Protein AF-A0A7X8KH95-F1 (afdb_monomer_lite)

pLDDT: mean 90.74, std 10.31, range [34.16, 98.38]

Secondary structure (DSSP, 8-state):
--TTPPPHHHHHHHHSEEE-TTS-EEE-----BPPHHHHHHHHHHTTTSPB-GGGGBS--HHHHH-GGGGG-EEEEEEESSTT--EEEETTTTEEEEEEEETTBTTTT-HHHHHHHHHHHHHHHHTTPSP---STT-HHHHHHBHHHHHHHHHHHHTTS-HHHHHHS-HHHH-SS-GGG-B-----

Foldseek 3Di:
DDPPDDDQLVCLLVPQWHAALQRDIDHDDAQFFDFLVQVLVVCVVQPPHFDQCVSGGPDCVVCVVCVLSVQEGEHEDADQDPPDAWAQDPVSNYIYGYCYHPVDGNPRRRSLVVQLRVLQVVCQVVQFQHADDCPVHDLLRLQRSSNQVSVLSSQCNPPDPVRSSNDDSQRRTPDHSVRHDGDTDD

Structure (mmCIF, N/CA/C/O backbone):
data_AF-A0A7X8KH95-F1
#
_entry.id   AF-A0A7X8KH95-F1
#
loop_
_atom_site.group_PDB
_atom_site.id
_atom_site.type_symbol
_atom_site.label_atom_id
_atom_site.label_alt_id
_atom_site.label_comp_id
_atom_site.label_asym_id
_atom_site.label_entity_id
_atom_site.label_seq_id
_atom_site.pdbx_PDB_ins_code
_atom_site.Cartn_x
_atom_site.Cartn_y
_atom_site.Cartn_z
_atom_site.occupancy
_atom_site.B_iso_or_equiv
_atom_site.auth_seq_id
_atom_site.auth_comp_id
_atom_site.auth_asym_id
_atom_site.auth_atom_id
_atom_site.pdbx_PDB_model_num
ATOM 1 N N . MET A 1 1 ? -20.980 -7.970 20.625 1.00 34.16 1 MET A N 1
ATOM 2 C CA . MET A 1 1 ? -21.760 -6.814 21.123 1.00 34.16 1 MET A CA 1
ATOM 3 C C . MET A 1 1 ? -20.931 -6.083 22.174 1.00 34.16 1 MET A C 1
ATOM 5 O O . MET A 1 1 ? -20.755 -6.623 23.258 1.00 34.16 1 MET A O 1
ATOM 9 N N . LEU A 1 2 ? -20.379 -4.907 21.857 1.00 43.19 2 LEU A N 1
ATOM 10 C CA . LEU A 1 2 ? -19.713 -4.042 22.840 1.00 43.19 2 LEU A CA 1
ATOM 11 C C . LEU A 1 2 ? -20.784 -3.206 23.558 1.00 43.19 2 LEU A C 1
ATOM 13 O O . LEU A 1 2 ? -21.468 -2.394 22.937 1.00 43.19 2 LEU A O 1
ATOM 17 N N . ARG A 1 3 ? -20.976 -3.461 24.856 1.00 42.28 3 ARG A N 1
ATOM 18 C CA . ARG A 1 3 ? -21.904 -2.724 25.727 1.00 42.28 3 ARG A CA 1
ATOM 19 C C . ARG A 1 3 ? -21.371 -1.301 25.938 1.00 42.28 3 ARG A C 1
ATOM 21 O O . ARG A 1 3 ? -20.267 -1.143 26.440 1.00 42.28 3 ARG A O 1
ATOM 28 N N . GLY A 1 4 ? -22.157 -0.295 25.547 1.00 51.16 4 GLY A N 1
ATOM 29 C CA . GLY A 1 4 ? -21.859 1.131 25.761 1.00 51.16 4 GLY A CA 1
ATOM 30 C C . GLY A 1 4 ? -20.808 1.742 24.824 1.00 51.16 4 GLY A C 1
ATOM 31 O O . GLY A 1 4 ? -20.183 2.728 25.196 1.00 51.16 4 GLY A O 1
ATOM 32 N N . GLY A 1 5 ? -20.574 1.137 23.653 1.00 57.09 5 GLY A N 1
ATOM 33 C CA . GLY A 1 5 ? -19.423 1.427 22.793 1.00 57.09 5 GLY A CA 1
ATOM 34 C C . GLY A 1 5 ? -19.312 2.887 22.352 1.00 57.09 5 GLY A C 1
ATOM 35 O O . GLY A 1 5 ? -20.232 3.430 21.743 1.00 57.09 5 GLY A O 1
ATOM 36 N N . ALA A 1 6 ? -18.159 3.499 22.635 1.00 64.75 6 ALA A N 1
ATOM 37 C CA . ALA A 1 6 ? -17.782 4.790 22.078 1.00 64.75 6 ALA A CA 1
ATOM 38 C C . ALA A 1 6 ? -17.936 4.773 20.548 1.00 64.75 6 ALA A C 1
ATOM 40 O O . ALA A 1 6 ? -17.590 3.793 19.884 1.00 64.75 6 ALA A O 1
ATOM 41 N N . ASN A 1 7 ? -18.471 5.861 19.995 1.00 90.88 7 ASN A N 1
ATOM 42 C CA . ASN A 1 7 ? -18.589 6.047 18.553 1.00 90.88 7 ASN A CA 1
ATOM 43 C C . ASN A 1 7 ? -17.193 5.935 17.906 1.00 90.88 7 ASN A C 1
ATOM 45 O O . ASN A 1 7 ? -16.238 6.527 18.409 1.00 90.88 7 ASN A O 1
ATOM 49 N N . MET A 1 8 ? -17.070 5.199 16.796 1.00 94.31 8 MET A N 1
ATOM 50 C CA . MET A 1 8 ? -15.788 4.988 16.112 1.00 94.31 8 MET A CA 1
ATOM 51 C C . MET A 1 8 ? -15.109 6.305 15.702 1.00 94.31 8 MET A C 1
ATOM 53 O O . MET A 1 8 ? -13.892 6.413 15.814 1.00 94.31 8 MET A O 1
ATOM 57 N N . HIS A 1 9 ? -15.870 7.343 15.334 1.00 95.06 9 HIS A N 1
ATOM 58 C CA . HIS A 1 9 ? -15.307 8.680 15.107 1.00 95.06 9 HIS A CA 1
ATOM 59 C C . HIS A 1 9 ? -14.616 9.228 16.355 1.00 95.06 9 HIS A C 1
ATOM 61 O O . HIS A 1 9 ? -13.520 9.770 16.261 1.00 95.06 9 HIS A O 1
ATOM 67 N N . SER A 1 10 ? -15.232 9.079 17.531 1.00 94.62 10 SER A N 1
ATOM 68 C CA . SER A 1 10 ? -14.639 9.534 18.790 1.00 94.62 10 SER A CA 1
ATOM 69 C C . SER A 1 10 ? -13.361 8.760 19.112 1.00 94.62 10 SER A C 1
ATOM 71 O O . SER A 1 10 ? -12.374 9.370 19.519 1.00 94.62 10 SER A O 1
ATOM 73 N N . ILE A 1 11 ? -13.347 7.443 18.870 1.00 95.19 11 ILE A N 1
ATOM 74 C CA . ILE A 1 11 ? -12.151 6.607 19.050 1.00 95.19 11 ILE A CA 1
ATOM 75 C C . ILE A 1 11 ? -11.035 7.066 18.105 1.00 95.19 11 ILE A C 1
ATOM 77 O O . ILE A 1 11 ? -9.930 7.348 18.575 1.00 95.19 11 ILE A O 1
ATOM 81 N N . LYS A 1 12 ? -11.320 7.229 16.807 1.00 95.81 12 LYS A N 1
ATOM 82 C CA . LYS A 1 12 ? -10.328 7.673 15.819 1.00 95.81 12 LYS A CA 1
ATOM 83 C C . LYS A 1 12 ? -9.795 9.072 16.127 1.00 95.81 12 LYS A C 1
ATOM 85 O O . LYS A 1 12 ? -8.587 9.288 16.099 1.00 95.81 12 LYS A O 1
ATOM 90 N N . GLN A 1 13 ? -10.658 10.017 16.494 1.00 94.31 13 GLN A N 1
ATOM 91 C CA . GLN A 1 13 ? -10.226 11.376 16.835 1.00 94.31 13 GLN A CA 1
ATOM 92 C C . GLN A 1 13 ? -9.307 11.417 18.063 1.00 94.31 13 GLN A C 1
ATOM 94 O O . GLN A 1 13 ? -8.346 12.190 18.083 1.00 94.31 13 GLN A O 1
ATOM 99 N N . GLN A 1 14 ? -9.585 10.597 19.079 1.00 94.12 14 GLN A N 1
ATOM 100 C CA . GLN A 1 14 ? -8.807 10.581 20.319 1.00 94.12 14 GLN A CA 1
ATOM 101 C C . GLN A 1 14 ? -7.515 9.775 20.191 1.00 94.12 14 GLN A C 1
ATOM 103 O O . GLN A 1 14 ? -6.488 10.179 20.728 1.00 94.12 14 GLN A O 1
ATOM 108 N N . THR A 1 15 ? -7.562 8.647 19.485 1.00 94.75 15 THR A N 1
ATOM 109 C CA . THR A 1 15 ? -6.493 7.640 19.527 1.00 94.75 15 THR A CA 1
ATOM 110 C C . THR A 1 15 ? -5.787 7.434 18.192 1.00 94.75 15 THR A C 1
ATOM 112 O O . THR A 1 15 ? -4.705 6.865 18.181 1.00 94.75 15 THR A O 1
ATOM 115 N N . GLY A 1 16 ? -6.378 7.871 17.076 1.00 95.25 16 GLY A N 1
ATOM 116 C CA . GLY A 1 16 ? -5.944 7.549 15.711 1.00 95.25 16 GLY A CA 1
ATOM 117 C C . GLY A 1 16 ? -6.340 6.147 15.238 1.00 95.25 16 GLY A C 1
ATOM 118 O O . GLY A 1 16 ? -6.187 5.844 14.058 1.00 95.25 16 GLY A O 1
ATOM 119 N N . TRP A 1 17 ? -6.880 5.311 16.128 1.00 96.62 17 TRP A N 1
ATOM 120 C CA . TRP A 1 17 ? -7.264 3.941 15.817 1.00 96.62 17 TRP A CA 1
ATOM 121 C C . TRP A 1 17 ? -8.699 3.839 15.310 1.00 96.62 17 TRP A C 1
ATOM 123 O O . TRP A 1 17 ? -9.611 4.495 15.812 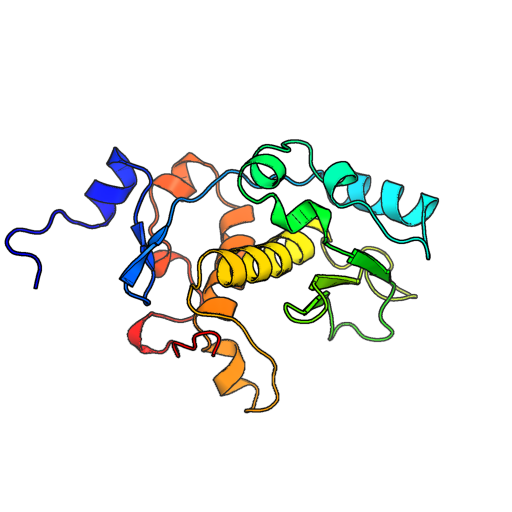1.00 96.62 17 TRP A O 1
ATOM 133 N N . GLU A 1 18 ? -8.908 2.938 14.360 1.00 96.69 18 GLU A N 1
ATOM 134 C CA . GLU A 1 18 ? -10.228 2.474 13.937 1.00 96.69 18 GLU A CA 1
ATOM 135 C C . GLU A 1 18 ? -10.184 0.979 13.606 1.00 96.69 18 GLU A C 1
ATOM 137 O O . GLU A 1 18 ? -9.108 0.394 13.499 1.00 96.69 18 GLU A O 1
ATOM 142 N N . THR A 1 19 ? -11.334 0.328 13.452 1.00 95.31 19 THR A N 1
ATOM 143 C CA . THR A 1 19 ? -11.390 -1.094 13.076 1.00 95.31 19 THR A CA 1
ATOM 144 C C . THR A 1 19 ? -11.668 -1.266 11.588 1.00 95.31 19 THR A C 1
ATOM 146 O O . THR A 1 19 ? -12.569 -0.621 11.055 1.00 95.31 19 THR A O 1
ATOM 149 N N . GLY A 1 20 ? -10.951 -2.182 10.936 1.00 95.00 20 GLY A N 1
ATOM 150 C CA . GLY A 1 20 ? -11.317 -2.681 9.611 1.00 95.00 20 GLY A CA 1
ATOM 151 C C . GLY A 1 20 ? -12.558 -3.581 9.657 1.00 95.00 20 GLY A C 1
ATOM 152 O O . GLY A 1 20 ? -12.998 -4.008 10.727 1.00 95.00 20 GLY A O 1
ATOM 153 N N . ILE A 1 21 ? -13.108 -3.916 8.485 1.00 95.19 21 ILE A N 1
ATOM 154 C CA . ILE A 1 21 ? -14.266 -4.824 8.370 1.00 95.19 21 ILE A CA 1
ATOM 155 C C . ILE A 1 21 ? -13.959 -6.249 8.869 1.00 95.19 21 ILE A C 1
ATOM 157 O O . ILE A 1 21 ? -14.851 -6.978 9.295 1.00 95.19 21 ILE A O 1
ATOM 161 N N . ASP A 1 22 ? -12.683 -6.634 8.883 1.00 96.00 22 ASP A N 1
ATOM 162 C CA . ASP A 1 22 ? -12.198 -7.882 9.478 1.00 96.00 22 ASP A CA 1
ATOM 163 C C . ASP A 1 22 ? -12.156 -7.866 11.016 1.00 96.00 22 ASP A C 1
ATOM 165 O O . ASP A 1 22 ? -11.730 -8.838 11.637 1.00 96.00 22 ASP A O 1
ATOM 169 N N . GLY A 1 23 ? -12.599 -6.772 11.643 1.00 95.19 23 GLY A N 1
ATOM 170 C CA . GLY A 1 23 ? -12.659 -6.607 13.092 1.00 95.19 23 GLY A CA 1
ATOM 171 C C . GLY A 1 23 ? -11.310 -6.314 13.748 1.00 95.19 23 GLY A C 1
ATOM 172 O O . GLY A 1 23 ? -11.252 -6.182 14.971 1.00 95.19 23 GLY A O 1
ATOM 173 N N . LYS A 1 24 ? -10.229 -6.196 12.969 1.00 96.88 24 LYS A N 1
ATOM 174 C CA . LYS A 1 24 ? -8.894 -5.878 13.483 1.00 96.88 24 LYS A CA 1
ATOM 175 C C . LYS A 1 24 ? -8.672 -4.366 13.523 1.00 96.88 24 LYS A C 1
ATOM 177 O O . LYS A 1 24 ? -9.187 -3.623 12.688 1.00 96.88 24 LYS A O 1
ATOM 182 N N . TRP A 1 25 ? -7.884 -3.913 14.492 1.00 97.38 25 TRP A N 1
ATOM 183 C CA . TRP A 1 25 ? -7.524 -2.504 14.642 1.00 97.38 25 TRP A CA 1
ATOM 184 C C . TRP A 1 25 ? -6.564 -2.043 13.542 1.00 97.38 25 TRP A C 1
ATOM 186 O O . TRP A 1 25 ? -5.802 -2.834 12.986 1.00 97.38 25 TRP A O 1
ATOM 196 N N . ARG A 1 26 ? -6.638 -0.757 13.205 1.00 96.69 26 ARG A N 1
ATOM 197 C CA . ARG A 1 26 ? -5.825 -0.072 12.201 1.00 96.69 26 ARG A CA 1
ATOM 198 C C . ARG A 1 26 ? -5.413 1.281 12.733 1.00 96.69 26 ARG A C 1
ATOM 200 O O . ARG A 1 26 ? -6.235 1.991 13.312 1.00 96.69 26 ARG A O 1
ATOM 207 N N . TYR A 1 27 ? -4.166 1.629 12.471 1.00 95.06 27 TYR A N 1
ATOM 208 C CA . TYR A 1 27 ? -3.642 2.962 12.677 1.00 95.06 27 TYR A CA 1
ATOM 209 C C . TYR A 1 27 ? -3.091 3.457 11.348 1.00 95.06 27 TYR A C 1
ATOM 211 O O . TYR A 1 27 ? -2.316 2.759 10.696 1.00 95.06 27 TYR A O 1
ATOM 219 N N . GLU A 1 28 ? -3.526 4.636 10.924 1.00 94.00 28 GLU A N 1
ATOM 220 C CA . GLU A 1 28 ? -3.047 5.240 9.687 1.00 94.00 28 GLU A CA 1
ATOM 221 C C . GLU A 1 28 ? -1.782 6.048 9.965 1.00 94.00 28 GLU A C 1
ATOM 223 O O . GLU A 1 28 ? -1.764 6.914 10.840 1.00 94.00 28 GLU A O 1
ATOM 228 N N . ILE A 1 29 ? -0.728 5.756 9.209 1.00 91.50 29 ILE A N 1
ATOM 229 C CA . ILE A 1 29 ? 0.552 6.463 9.267 1.00 91.50 29 ILE A CA 1
ATOM 230 C C . ILE A 1 29 ? 0.706 7.383 8.052 1.00 91.50 29 ILE A C 1
ATOM 232 O O . ILE A 1 29 ? -0.005 7.243 7.056 1.00 91.50 29 ILE A O 1
ATOM 236 N N . SER A 1 30 ? 1.642 8.326 8.136 1.00 92.19 30 SER A N 1
ATOM 237 C CA . SER A 1 30 ? 2.014 9.173 7.001 1.00 92.19 30 SER A CA 1
ATOM 238 C C . SER A 1 30 ? 2.644 8.354 5.873 1.00 92.19 30 SER A C 1
ATOM 240 O O . SER A 1 30 ? 3.371 7.392 6.123 1.00 92.19 30 SER A O 1
ATOM 242 N N . ASP A 1 31 ? 2.405 8.768 4.630 1.00 94.25 31 ASP A N 1
ATOM 243 C CA . ASP A 1 31 ? 2.916 8.060 3.455 1.00 94.25 31 ASP A CA 1
ATOM 244 C C . ASP A 1 31 ? 4.435 8.243 3.347 1.00 94.25 31 ASP A C 1
ATOM 246 O O . ASP A 1 31 ? 4.887 9.383 3.249 1.00 94.25 31 ASP A O 1
ATOM 250 N N . PRO A 1 32 ? 5.246 7.173 3.327 1.00 95.19 32 PRO A N 1
ATOM 251 C CA . PRO A 1 32 ? 6.689 7.289 3.546 1.00 95.19 32 PRO A CA 1
ATOM 252 C C . PRO A 1 32 ? 7.481 7.699 2.296 1.00 95.19 32 PRO A C 1
ATOM 254 O O . PRO A 1 32 ? 8.689 7.921 2.382 1.00 95.19 32 PRO A O 1
ATOM 257 N N . PHE A 1 33 ? 6.839 7.743 1.126 1.00 95.69 33 PHE A N 1
ATOM 258 C CA . PHE A 1 33 ? 7.511 7.772 -0.171 1.00 95.69 33 PHE A CA 1
ATOM 259 C C . PHE A 1 33 ? 7.897 9.172 -0.653 1.00 95.69 33 PHE A C 1
ATOM 261 O O . PHE A 1 33 ? 7.162 10.142 -0.493 1.00 95.69 33 PHE A O 1
ATOM 268 N N . HIS A 1 34 ? 9.057 9.273 -1.301 1.00 94.38 34 HIS A N 1
ATOM 269 C CA . HIS A 1 34 ? 9.439 10.444 -2.083 1.00 94.38 34 HIS A CA 1
ATOM 270 C C . HIS A 1 34 ? 8.435 10.724 -3.216 1.00 94.38 34 HIS A C 1
ATOM 272 O O . HIS A 1 34 ? 7.613 9.882 -3.566 1.00 94.38 34 HIS A O 1
ATOM 278 N N . THR A 1 35 ? 8.533 11.913 -3.819 1.00 89.31 35 THR A N 1
ATOM 279 C CA . THR A 1 35 ? 7.736 12.256 -5.004 1.00 89.31 35 THR A CA 1
ATOM 280 C C . THR A 1 35 ? 8.014 11.294 -6.156 1.00 89.31 35 THR A C 1
ATOM 282 O O . THR A 1 35 ? 9.124 10.754 -6.260 1.00 89.31 35 THR A O 1
ATOM 285 N N . THR A 1 36 ? 7.034 11.152 -7.054 1.00 86.00 36 THR A N 1
ATOM 286 C CA . THR A 1 36 ? 7.144 10.358 -8.284 1.00 86.00 36 THR A CA 1
ATOM 287 C C . THR A 1 36 ? 8.470 10.620 -8.992 1.00 86.00 36 THR A C 1
ATOM 289 O O . THR A 1 36 ? 9.245 9.705 -9.236 1.00 86.00 36 THR A O 1
ATOM 292 N N . GLU A 1 37 ? 8.794 11.895 -9.206 1.00 87.00 3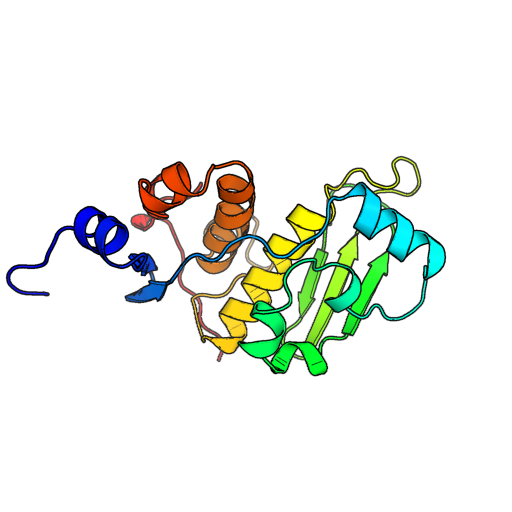7 GLU A N 1
ATOM 293 C CA . GLU A 1 37 ? 9.972 12.342 -9.954 1.00 87.00 37 GLU A CA 1
ATOM 294 C C . GLU A 1 37 ? 11.285 11.814 -9.356 1.00 87.00 37 GLU A C 1
ATOM 296 O O . GLU A 1 37 ? 12.182 11.388 -10.084 1.00 87.00 37 GLU A O 1
ATOM 301 N N . LYS A 1 38 ? 11.405 11.814 -8.020 1.00 90.88 38 LYS A N 1
ATOM 302 C CA . LYS A 1 38 ? 12.605 11.335 -7.316 1.00 90.88 38 LYS A CA 1
ATOM 303 C C . LYS A 1 38 ? 12.734 9.819 -7.383 1.00 90.88 38 LYS A C 1
ATOM 305 O O . LYS A 1 38 ? 13.839 9.309 -7.574 1.00 90.88 38 LYS A O 1
ATOM 310 N N . ILE A 1 39 ? 11.619 9.111 -7.209 1.00 90.62 39 ILE A N 1
ATOM 311 C CA . ILE A 1 39 ? 11.570 7.649 -7.314 1.00 90.62 39 ILE A CA 1
ATOM 312 C C . ILE A 1 39 ? 11.971 7.233 -8.728 1.00 90.62 39 ILE A C 1
ATOM 314 O O . ILE A 1 39 ? 12.818 6.364 -8.916 1.00 90.62 39 ILE A O 1
ATOM 318 N N . GLU A 1 40 ? 11.425 7.906 -9.729 1.00 86.31 40 GLU A N 1
ATOM 319 C CA . GLU A 1 40 ? 11.668 7.603 -11.132 1.00 86.31 40 GLU A CA 1
ATOM 320 C C . GLU A 1 40 ? 13.089 7.925 -11.581 1.00 86.31 40 GLU A C 1
ATOM 322 O O . GLU A 1 40 ? 13.683 7.139 -12.319 1.00 86.31 40 GLU A O 1
ATOM 327 N N . ASP A 1 41 ? 13.668 9.038 -11.121 1.00 88.44 41 ASP A N 1
ATOM 328 C CA . ASP A 1 41 ? 15.083 9.337 -11.352 1.00 88.44 41 ASP A CA 1
ATOM 329 C C . ASP A 1 41 ? 15.989 8.240 -10.776 1.00 88.44 41 ASP A C 1
ATOM 331 O O . ASP A 1 41 ? 16.928 7.788 -11.437 1.00 88.44 41 ASP A O 1
ATOM 335 N N . HIS A 1 42 ? 15.670 7.750 -9.574 1.00 89.62 42 HIS A N 1
ATOM 336 C CA . HIS A 1 42 ? 16.386 6.623 -8.990 1.00 89.62 42 HIS A CA 1
ATOM 337 C C . HIS A 1 42 ? 16.233 5.357 -9.841 1.00 89.62 42 HIS A C 1
ATOM 339 O O . HIS A 1 42 ? 17.238 4.726 -10.162 1.00 89.62 42 HIS A O 1
ATOM 345 N N . ILE A 1 43 ? 15.015 5.006 -10.271 1.00 88.50 43 ILE A N 1
ATOM 346 C CA . ILE A 1 43 ? 14.800 3.806 -11.093 1.00 88.50 43 ILE A CA 1
ATOM 347 C C . ILE A 1 43 ? 15.564 3.887 -12.418 1.00 88.50 43 ILE A C 1
ATOM 349 O O . ILE A 1 43 ? 16.187 2.907 -12.813 1.00 88.50 43 ILE A O 1
ATOM 353 N N . LYS A 1 44 ? 15.565 5.039 -13.104 1.00 86.12 44 LYS A N 1
ATOM 354 C CA . LYS A 1 44 ? 16.291 5.210 -14.377 1.00 86.12 44 LYS A CA 1
ATOM 355 C C . LYS A 1 44 ? 17.775 4.888 -14.247 1.00 86.12 44 LYS A C 1
ATOM 357 O O . LYS A 1 44 ? 18.341 4.262 -15.139 1.00 86.12 44 LYS A O 1
ATOM 362 N N . ARG A 1 45 ? 18.397 5.321 -13.148 1.00 86.62 45 ARG A N 1
ATOM 363 C CA . ARG A 1 45 ? 19.827 5.107 -12.884 1.00 86.62 45 ARG A CA 1
ATOM 364 C C . ARG A 1 45 ? 20.170 3.649 -12.569 1.00 86.62 45 ARG A C 1
ATOM 366 O O . ARG A 1 45 ? 21.318 3.268 -12.755 1.00 86.62 45 ARG A O 1
ATOM 373 N N . HIS A 1 46 ? 19.182 2.860 -12.149 1.00 84.06 46 HIS A N 1
ATOM 374 C CA . HIS A 1 46 ? 19.331 1.473 -11.697 1.00 84.06 46 HIS A CA 1
ATOM 375 C C . HIS A 1 46 ? 18.413 0.507 -12.467 1.00 84.06 46 HIS A C 1
ATOM 377 O O . HIS A 1 46 ? 17.980 -0.522 -11.947 1.00 84.06 46 HIS A O 1
ATOM 383 N N . PHE A 1 47 ? 18.049 0.848 -13.707 1.00 81.88 47 PHE A N 1
ATOM 384 C CA . PHE A 1 47 ? 17.057 0.081 -14.456 1.00 81.88 47 PHE A CA 1
ATOM 385 C C . PHE A 1 47 ? 17.558 -1.341 -14.747 1.00 81.88 47 PHE A C 1
ATOM 387 O O . PHE A 1 47 ? 18.626 -1.527 -15.325 1.00 81.88 47 PHE A O 1
ATOM 394 N N . GLY A 1 48 ? 16.755 -2.343 -14.378 1.00 80.44 48 GLY A N 1
ATOM 395 C CA . GLY A 1 48 ? 17.099 -3.763 -14.511 1.00 80.44 48 GLY A CA 1
ATOM 396 C C . GLY A 1 48 ? 17.800 -4.368 -13.290 1.00 80.44 48 GLY A C 1
ATOM 397 O O . GLY A 1 48 ? 17.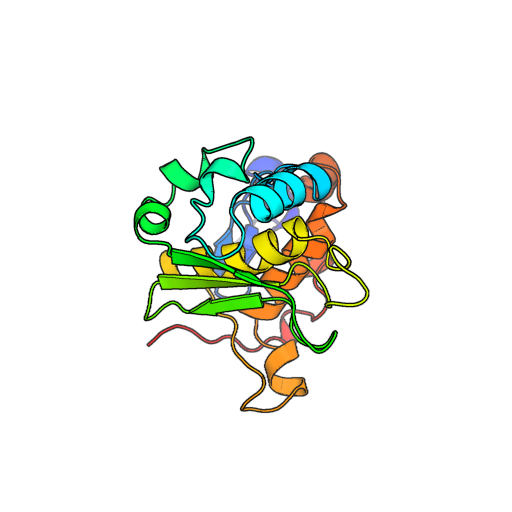939 -5.589 -13.224 1.00 80.44 48 GLY A O 1
ATOM 398 N N . GLU A 1 49 ? 18.185 -3.556 -12.305 1.00 87.62 49 GLU A N 1
ATOM 399 C CA . GLU A 1 49 ? 18.733 -4.026 -11.032 1.00 87.62 49 GLU A CA 1
ATOM 400 C C . GLU A 1 49 ? 17.609 -4.266 -10.005 1.00 87.62 49 GLU A C 1
ATOM 402 O O . GLU A 1 49 ? 16.563 -3.609 -10.057 1.00 87.62 49 GLU A O 1
ATOM 407 N N . PRO A 1 50 ? 17.791 -5.194 -9.045 1.00 88.31 50 PRO A N 1
ATOM 408 C CA . PRO A 1 50 ? 16.955 -5.237 -7.853 1.00 88.31 50 PRO A CA 1
ATOM 409 C C . PRO A 1 50 ? 17.039 -3.912 -7.091 1.00 88.31 50 PRO A C 1
ATOM 411 O O . PRO A 1 50 ? 18.124 -3.386 -6.847 1.00 88.31 50 PRO A O 1
ATOM 414 N N . ILE A 1 51 ? 15.891 -3.395 -6.675 1.00 92.50 51 ILE A N 1
ATOM 415 C CA . ILE A 1 51 ? 15.775 -2.095 -6.022 1.00 92.50 51 ILE A CA 1
ATOM 416 C C . ILE A 1 51 ? 15.656 -2.295 -4.516 1.00 92.50 51 ILE A C 1
ATOM 418 O O . ILE A 1 51 ? 14.837 -3.080 -4.041 1.00 92.50 51 ILE A O 1
ATOM 422 N N . ASN A 1 52 ? 16.427 -1.533 -3.744 1.00 92.62 52 ASN A N 1
ATOM 423 C CA . ASN A 1 52 ? 16.177 -1.410 -2.314 1.00 92.62 52 ASN A CA 1
ATOM 424 C C . ASN A 1 52 ? 15.120 -0.321 -2.077 1.00 92.62 52 ASN A C 1
ATOM 426 O O . ASN A 1 52 ? 15.384 0.863 -2.299 1.00 92.62 52 ASN A O 1
ATOM 430 N N . ILE A 1 53 ? 13.935 -0.716 -1.596 1.00 94.62 53 ILE A N 1
ATOM 431 C CA . ILE A 1 53 ? 12.796 0.189 -1.367 1.00 94.62 53 ILE A CA 1
ATOM 432 C C . ILE A 1 53 ? 13.128 1.361 -0.427 1.00 94.62 53 ILE A C 1
ATOM 434 O O . ILE A 1 53 ? 12.500 2.414 -0.515 1.00 94.62 53 ILE A O 1
ATOM 438 N N . ARG A 1 54 ? 14.158 1.233 0.425 1.00 94.62 54 ARG A N 1
ATOM 439 C CA . ARG A 1 54 ? 14.645 2.319 1.289 1.00 94.62 54 ARG A CA 1
ATOM 440 C C . ARG A 1 54 ? 14.952 3.594 0.508 1.00 94.62 54 ARG A C 1
ATOM 442 O O . ARG A 1 54 ? 14.714 4.679 1.024 1.00 94.62 54 ARG A O 1
ATOM 449 N N . TYR A 1 55 ? 15.456 3.484 -0.720 1.00 93.56 55 TYR A N 1
ATOM 450 C CA . TYR A 1 55 ? 15.783 4.655 -1.538 1.00 93.56 55 TYR A CA 1
ATOM 451 C C . TYR A 1 55 ? 14.555 5.404 -2.063 1.00 93.56 55 TYR A C 1
ATOM 453 O O . TYR A 1 55 ? 14.692 6.510 -2.581 1.00 93.56 55 TYR A O 1
ATOM 461 N N . PHE A 1 56 ? 13.361 4.827 -1.926 1.00 94.44 56 PHE A N 1
ATOM 462 C CA . PHE A 1 56 ? 12.105 5.474 -2.288 1.00 94.44 56 PHE A CA 1
ATOM 463 C C . PHE A 1 56 ? 11.436 6.169 -1.111 1.00 94.44 56 PHE A C 1
ATOM 465 O O . PHE A 1 56 ? 10.442 6.852 -1.329 1.00 94.44 56 PHE A O 1
ATOM 472 N N . MET A 1 57 ? 11.954 6.028 0.111 1.00 95.06 57 MET A N 1
ATOM 473 C CA . MET A 1 57 ? 11.315 6.534 1.321 1.00 95.06 57 MET A CA 1
ATOM 474 C C . MET A 1 57 ? 12.090 7.708 1.927 1.00 95.06 57 MET A C 1
ATOM 476 O O . MET A 1 57 ? 13.288 7.599 2.180 1.00 95.06 57 MET A O 1
ATOM 480 N N . TYR A 1 58 ? 11.396 8.810 2.230 1.00 94.69 58 TYR A N 1
ATOM 481 C CA . TYR A 1 58 ? 11.957 9.871 3.074 1.00 94.69 58 TYR A CA 1
ATOM 482 C C . TYR A 1 58 ? 11.821 9.550 4.567 1.00 94.69 58 TYR A C 1
ATOM 484 O O . TYR A 1 58 ? 12.648 10.000 5.358 1.00 94.69 58 TYR A O 1
ATOM 492 N N . ASP A 1 59 ? 10.803 8.773 4.947 1.00 94.31 59 ASP A N 1
ATOM 493 C CA . ASP A 1 59 ? 10.602 8.270 6.305 1.00 94.31 59 ASP A CA 1
ATOM 494 C C . ASP A 1 59 ? 10.741 6.746 6.316 1.00 94.31 59 ASP A C 1
ATOM 496 O O . ASP A 1 59 ? 9.979 6.021 5.680 1.00 94.31 59 ASP A O 1
ATOM 500 N N . THR A 1 60 ? 11.729 6.248 7.058 1.00 94.62 60 THR A N 1
ATOM 501 C CA . THR A 1 60 ? 12.033 4.815 7.130 1.00 94.62 60 THR A CA 1
ATOM 502 C C . THR A 1 60 ? 11.438 4.130 8.356 1.00 94.62 60 THR A C 1
ATOM 504 O O . THR A 1 60 ? 11.770 2.975 8.616 1.00 94.62 60 THR A O 1
ATOM 507 N N . SER A 1 61 ? 10.568 4.805 9.114 1.00 94.12 61 SER A N 1
ATOM 508 C CA . SER A 1 61 ? 9.902 4.238 10.295 1.00 94.12 61 SER A CA 1
ATOM 509 C C . SER A 1 61 ? 9.131 2.962 9.959 1.00 94.12 61 SER A C 1
ATOM 511 O O . SER A 1 61 ? 9.132 2.015 10.743 1.00 94.12 61 SER A O 1
ATOM 513 N N . LEU A 1 62 ? 8.559 2.888 8.752 1.00 93.88 62 LEU A N 1
ATOM 514 C CA . LEU A 1 62 ? 7.878 1.690 8.268 1.00 93.88 62 LEU A CA 1
ATOM 515 C C . LEU A 1 62 ? 8.823 0.482 8.151 1.00 93.88 62 LEU A C 1
ATOM 517 O O . LEU A 1 62 ? 8.449 -0.626 8.522 1.00 93.88 62 LEU A O 1
ATOM 521 N N . LEU A 1 63 ? 10.062 0.693 7.697 1.00 95.06 63 LEU A N 1
ATOM 522 C CA . LEU A 1 63 ? 11.058 -0.381 7.577 1.00 95.06 63 LEU A CA 1
ATOM 523 C C . LEU A 1 63 ? 11.483 -0.921 8.948 1.00 95.06 63 LEU A C 1
ATOM 525 O O . LEU A 1 63 ? 11.808 -2.095 9.072 1.00 95.06 63 LEU A O 1
ATOM 529 N N . ILE A 1 64 ? 11.469 -0.064 9.973 1.00 93.06 64 ILE A N 1
ATOM 530 C CA . ILE A 1 64 ? 11.778 -0.451 11.355 1.00 93.06 64 ILE A CA 1
ATOM 531 C C . ILE A 1 64 ? 10.617 -1.250 11.953 1.00 93.06 64 ILE A C 1
ATOM 533 O O . ILE A 1 64 ? 10.843 -2.263 12.609 1.00 93.06 64 ILE A O 1
ATOM 537 N N . ALA A 1 65 ? 9.380 -0.797 11.728 1.00 93.44 65 ALA A N 1
ATOM 538 C CA . ALA A 1 65 ? 8.183 -1.459 12.239 1.00 93.44 65 ALA A CA 1
ATOM 539 C C . ALA A 1 65 ? 7.962 -2.843 11.608 1.00 93.44 65 ALA A C 1
ATOM 541 O O . ALA A 1 65 ? 7.502 -3.754 12.291 1.00 93.44 65 ALA A O 1
ATOM 542 N N . TYR A 1 66 ? 8.340 -3.011 10.337 1.00 95.25 66 TYR A N 1
ATOM 543 C CA . TYR A 1 66 ? 8.175 -4.257 9.592 1.00 95.25 66 TYR A CA 1
ATOM 544 C C . TYR A 1 66 ? 9.523 -4.737 9.026 1.00 95.25 66 TYR A C 1
ATOM 546 O O . TYR A 1 66 ? 9.813 -4.526 7.846 1.00 95.25 66 TYR A O 1
ATOM 554 N N . PRO A 1 67 ? 10.347 -5.456 9.814 1.00 94.50 67 PRO A N 1
ATOM 555 C CA . PRO A 1 67 ? 11.641 -5.985 9.358 1.00 94.50 67 PRO A CA 1
ATOM 556 C C . PRO A 1 67 ? 11.540 -6.886 8.121 1.00 94.50 67 PRO A C 1
ATOM 558 O O . PRO A 1 67 ? 12.511 -7.114 7.406 1.00 94.50 67 PRO A O 1
ATOM 561 N N . ALA A 1 68 ? 10.341 -7.377 7.824 1.00 93.25 68 ALA A N 1
ATOM 562 C CA . ALA A 1 68 ? 10.036 -8.124 6.624 1.00 93.25 68 ALA A CA 1
ATOM 563 C C . ALA A 1 68 ? 10.432 -7.402 5.321 1.00 93.25 68 ALA A C 1
ATOM 565 O O . ALA A 1 68 ? 10.769 -8.065 4.343 1.00 93.25 6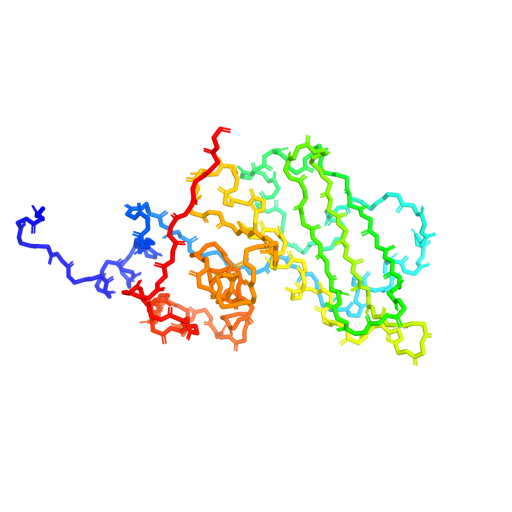8 ALA A O 1
ATOM 566 N N . PHE A 1 69 ? 10.503 -6.068 5.297 1.00 95.19 69 PHE A N 1
ATOM 567 C CA . PHE A 1 69 ? 11.045 -5.330 4.150 1.00 95.19 69 PHE A CA 1
ATOM 568 C C . PHE A 1 69 ? 12.495 -5.699 3.790 1.00 95.19 69 PHE A C 1
ATOM 570 O O . PHE A 1 69 ? 12.876 -5.538 2.634 1.00 95.19 69 PHE A O 1
ATOM 577 N N . GLU A 1 70 ? 13.294 -6.234 4.719 1.00 92.38 70 GLU A N 1
ATOM 578 C CA . GLU A 1 70 ? 14.681 -6.648 4.447 1.00 92.38 70 GLU A CA 1
ATOM 579 C C . GLU A 1 70 ? 14.777 -7.791 3.429 1.00 92.38 70 GLU A C 1
ATOM 581 O O . GLU A 1 70 ? 15.746 -7.872 2.675 1.00 92.38 70 GLU A O 1
ATOM 586 N N . ARG A 1 71 ? 13.759 -8.659 3.372 1.00 93.75 71 ARG A N 1
ATOM 587 C CA . ARG A 1 71 ? 13.675 -9.754 2.392 1.00 93.75 71 ARG A CA 1
ATOM 588 C C . ARG A 1 71 ? 12.930 -9.360 1.111 1.00 93.75 71 ARG A C 1
ATOM 590 O O . ARG A 1 71 ? 12.834 -10.180 0.200 1.00 93.75 71 ARG A O 1
ATOM 597 N N . LEU A 1 72 ? 12.404 -8.133 1.023 1.00 96.44 72 LEU A N 1
ATOM 598 C CA . LEU A 1 72 ? 11.643 -7.667 -0.136 1.00 96.44 72 LEU A CA 1
ATOM 599 C C . LEU A 1 72 ? 12.532 -7.534 -1.367 1.00 96.44 72 LEU A C 1
ATOM 601 O O . LEU A 1 72 ? 13.458 -6.726 -1.413 1.00 96.44 72 LEU A O 1
ATOM 605 N N . ARG A 1 73 ? 12.182 -8.282 -2.413 1.00 95.12 73 ARG A N 1
ATOM 606 C CA . ARG A 1 73 ? 12.787 -8.144 -3.739 1.00 95.12 73 ARG A CA 1
ATOM 607 C C . ARG A 1 73 ? 11.913 -7.241 -4.598 1.00 95.12 73 ARG A C 1
ATOM 609 O O . ARG A 1 73 ? 10.896 -7.691 -5.119 1.00 95.12 73 ARG A O 1
ATOM 616 N N . LEU A 1 74 ? 12.302 -5.977 -4.740 1.00 95.19 74 LEU A N 1
ATOM 617 C CA . LEU A 1 74 ? 11.574 -5.004 -5.552 1.00 95.19 74 LEU A CA 1
ATOM 618 C C . LEU A 1 74 ? 12.195 -4.876 -6.946 1.00 95.19 74 LEU A C 1
ATOM 620 O O . LEU A 1 74 ? 13.404 -4.699 -7.087 1.00 95.19 74 LEU A O 1
ATOM 624 N N . PHE A 1 75 ? 11.351 -4.924 -7.972 1.00 92.38 75 PHE A N 1
ATOM 625 C CA . PHE A 1 75 ? 11.724 -4.695 -9.364 1.00 92.38 75 PHE A CA 1
ATOM 626 C C . PHE A 1 75 ? 10.827 -3.629 -9.986 1.00 92.38 75 PHE A C 1
ATOM 628 O O . PHE A 1 75 ? 9.626 -3.582 -9.712 1.00 92.38 75 PHE A O 1
ATOM 635 N N . ALA A 1 76 ? 11.400 -2.815 -10.869 1.00 89.69 76 ALA A N 1
ATOM 636 C CA . ALA A 1 76 ? 10.655 -1.843 -11.657 1.00 89.69 76 ALA A CA 1
ATOM 637 C C . ALA A 1 76 ? 10.785 -2.130 -13.155 1.00 89.69 76 ALA A C 1
ATOM 639 O O . ALA A 1 76 ? 11.866 -2.468 -13.640 1.00 89.69 76 ALA A O 1
ATOM 640 N N . MET A 1 77 ? 9.689 -1.978 -13.900 1.00 86.62 77 MET A N 1
ATOM 641 C CA . MET A 1 77 ? 9.682 -2.185 -15.350 1.00 86.62 77 MET A CA 1
ATOM 642 C C . MET A 1 77 ? 8.724 -1.253 -16.096 1.00 86.62 77 MET A C 1
ATOM 644 O O . MET A 1 77 ? 7.947 -0.509 -15.497 1.00 86.62 77 MET A O 1
ATOM 648 N N . TYR A 1 78 ? 8.784 -1.300 -17.427 1.00 83.25 78 TYR A N 1
ATOM 649 C CA . TYR A 1 78 ? 7.758 -0.731 -18.295 1.00 83.25 78 TYR A CA 1
ATOM 650 C C . TYR A 1 78 ? 6.801 -1.831 -18.734 1.00 83.25 78 TYR A C 1
ATOM 652 O O . TYR A 1 78 ? 7.230 -2.909 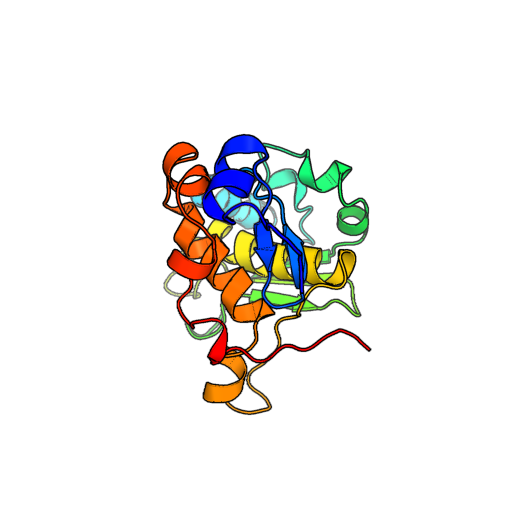-19.144 1.00 83.25 78 TYR A O 1
ATOM 660 N N . THR A 1 79 ? 5.505 -1.547 -18.685 1.00 81.44 79 THR A N 1
ATOM 661 C CA . THR A 1 79 ? 4.476 -2.474 -19.160 1.00 81.44 79 THR A CA 1
ATOM 662 C C . THR A 1 79 ? 4.139 -2.199 -20.629 1.00 81.44 79 THR A C 1
ATOM 664 O O . THR A 1 79 ? 4.095 -1.041 -21.055 1.00 81.44 79 THR A O 1
ATOM 667 N N . PRO A 1 80 ? 3.847 -3.231 -21.437 1.00 76.88 80 PRO A N 1
ATOM 668 C CA . PRO A 1 80 ? 3.346 -3.029 -22.793 1.00 76.88 80 PRO A CA 1
ATOM 669 C C . PRO A 1 80 ? 1.928 -2.434 -22.823 1.00 76.88 80 PRO A C 1
ATOM 671 O O . PRO A 1 80 ? 1.514 -1.902 -23.850 1.00 76.88 80 PRO A O 1
ATOM 674 N N . THR A 1 81 ? 1.163 -2.514 -21.724 1.00 76.19 81 THR A N 1
ATOM 675 C CA . THR A 1 81 ? -0.231 -2.040 -21.668 1.00 76.19 81 THR A CA 1
ATOM 676 C C . THR A 1 81 ? -0.521 -1.238 -20.405 1.00 76.19 81 THR A C 1
ATOM 678 O O . THR A 1 81 ? 0.049 -1.494 -19.351 1.00 76.19 81 THR A O 1
ATOM 681 N N . ARG A 1 82 ? -1.504 -0.332 -20.461 1.00 76.56 82 ARG A N 1
ATOM 682 C CA . ARG A 1 82 ? -1.954 0.439 -19.288 1.00 76.56 82 ARG A CA 1
ATOM 683 C C . ARG A 1 82 ? -2.754 -0.357 -18.246 1.00 76.56 82 ARG A C 1
ATOM 685 O O . ARG A 1 82 ? -3.295 0.223 -17.315 1.00 76.56 82 ARG A O 1
ATOM 692 N N . GLN A 1 83 ? -2.891 -1.672 -18.415 1.00 76.06 83 GLN A N 1
ATOM 693 C CA . GLN A 1 83 ? -3.796 -2.493 -17.599 1.00 76.06 83 GLN A CA 1
ATOM 694 C C . GLN A 1 83 ? -3.148 -3.082 -16.343 1.00 76.06 83 GLN A C 1
ATOM 696 O O . GLN A 1 83 ? -3.846 -3.698 -15.541 1.00 76.06 83 GLN A O 1
ATOM 701 N N . PHE A 1 84 ? -1.836 -2.920 -16.187 1.00 80.75 84 PHE A N 1
ATOM 702 C CA . PHE A 1 84 ? -1.068 -3.539 -15.120 1.00 80.75 84 PHE A CA 1
ATOM 703 C C . PHE A 1 84 ? -0.077 -2.527 -14.551 1.00 80.75 84 PHE A C 1
ATOM 705 O O . PHE A 1 84 ? 0.785 -2.030 -15.276 1.00 80.75 84 PHE A O 1
ATOM 712 N N . ALA A 1 85 ? -0.252 -2.206 -13.271 1.00 86.81 85 ALA A N 1
ATOM 713 C CA . ALA A 1 85 ? 0.542 -1.206 -12.568 1.00 86.81 85 ALA A CA 1
ATOM 714 C C . ALA A 1 85 ? 1.544 -1.841 -11.597 1.00 86.81 85 ALA A C 1
ATOM 716 O O . ALA A 1 85 ? 2.631 -1.305 -11.432 1.00 86.81 85 ALA A O 1
ATOM 717 N N . GLY A 1 86 ? 1.235 -2.996 -11.011 1.00 92.12 86 GLY A N 1
ATOM 718 C CA . GLY A 1 86 ? 2.131 -3.688 -10.094 1.00 92.12 86 GLY A CA 1
ATOM 719 C C . GLY A 1 86 ? 1.501 -4.940 -9.497 1.00 92.12 86 GLY A C 1
ATOM 720 O O . GLY A 1 86 ? 0.372 -5.297 -9.842 1.00 92.12 86 GLY A O 1
ATOM 721 N N . TYR A 1 87 ? 2.286 -5.628 -8.671 1.00 94.62 87 TYR A N 1
ATOM 722 C CA . TYR A 1 87 ? 1.805 -6.611 -7.703 1.00 94.62 87 TYR A CA 1
ATOM 723 C C . TYR A 1 87 ? 2.833 -6.818 -6.588 1.00 94.62 87 TYR A C 1
ATOM 725 O O . TYR A 1 87 ? 4.048 -6.713 -6.797 1.00 94.62 87 TYR A O 1
ATOM 733 N N . PHE A 1 88 ? 2.338 -7.258 -5.440 1.00 96.75 88 PHE A N 1
ATOM 734 C CA . PHE A 1 88 ? 3.094 -7.926 -4.395 1.00 96.75 88 PHE A CA 1
ATOM 735 C C . PHE A 1 88 ? 2.770 -9.427 -4.372 1.00 96.75 88 PHE A C 1
ATOM 737 O O . PHE A 1 88 ? 1.611 -9.840 -4.402 1.00 96.75 88 PHE A O 1
ATOM 744 N N . ASN A 1 89 ? 3.806 -10.265 -4.328 1.00 95.19 89 ASN A N 1
ATOM 745 C CA . ASN A 1 89 ? 3.688 -11.709 -4.161 1.00 95.19 89 ASN A CA 1
ATOM 746 C C . ASN A 1 89 ? 4.221 -12.110 -2.774 1.00 95.19 89 ASN A C 1
ATOM 748 O O . ASN A 1 89 ? 5.442 -12.106 -2.584 1.00 95.19 89 ASN A O 1
ATOM 752 N N . PRO A 1 90 ? 3.349 -12.528 -1.837 1.00 93.75 90 PRO A N 1
ATOM 753 C CA . PRO A 1 90 ? 3.761 -12.882 -0.481 1.00 93.75 90 PRO A CA 1
ATOM 754 C C . PRO A 1 90 ? 4.618 -14.154 -0.415 1.00 93.75 90 PRO A C 1
ATOM 756 O O . PRO A 1 90 ? 5.478 -14.255 0.454 1.00 93.75 90 PRO A O 1
ATOM 759 N N . LYS A 1 91 ? 4.457 -15.104 -1.352 1.00 92.75 91 LYS A N 1
ATOM 760 C CA . LYS A 1 91 ? 5.200 -16.382 -1.339 1.00 92.75 91 LYS A CA 1
ATOM 761 C C . LYS A 1 91 ? 6.688 -16.198 -1.615 1.00 92.75 91 LYS A C 1
ATOM 763 O O . LYS A 1 91 ? 7.521 -16.791 -0.944 1.00 92.75 91 LYS A O 1
ATOM 768 N N . GLU A 1 92 ? 6.999 -15.376 -2.611 1.00 94.75 92 GLU A N 1
ATOM 769 C CA . GLU A 1 92 ? 8.378 -15.075 -3.023 1.00 94.75 92 GLU A CA 1
ATOM 770 C C . GLU A 1 92 ? 8.925 -13.815 -2.344 1.00 94.75 92 GLU A C 1
ATOM 772 O O . GLU A 1 92 ? 10.074 -13.434 -2.566 1.00 94.75 92 GLU A O 1
ATOM 777 N N . TYR A 1 93 ? 8.075 -13.137 -1.569 1.00 94.94 93 TYR A N 1
ATOM 778 C CA . TYR A 1 93 ? 8.332 -11.833 -0.976 1.00 94.94 93 TYR A CA 1
ATOM 779 C C . TYR A 1 93 ? 8.922 -10.840 -1.993 1.00 94.94 93 TYR A C 1
ATOM 781 O O . TYR A 1 93 ? 9.941 -10.178 -1.781 1.00 94.94 93 TYR A O 1
ATOM 789 N N . ALA A 1 94 ? 8.271 -10.790 -3.156 1.00 96.19 94 ALA A N 1
ATOM 790 C CA . ALA A 1 94 ? 8.699 -10.020 -4.311 1.00 96.19 94 ALA A CA 1
ATOM 791 C C . ALA A 1 94 ? 7.622 -9.011 -4.702 1.00 96.19 94 ALA A C 1
ATOM 793 O O . ALA A 1 94 ? 6.433 -9.327 -4.700 1.00 96.19 94 ALA A O 1
ATOM 794 N N . MET A 1 95 ? 8.048 -7.812 -5.074 1.00 96.25 95 MET A N 1
ATOM 795 C CA . MET A 1 95 ? 7.179 -6.746 -5.550 1.00 96.25 95 MET A CA 1
ATOM 796 C C . MET A 1 95 ? 7.643 -6.298 -6.928 1.00 96.25 95 MET A C 1
ATOM 798 O O . MET A 1 95 ? 8.835 -6.101 -7.172 1.00 96.25 95 MET A O 1
ATOM 802 N N . MET A 1 96 ? 6.690 -6.135 -7.832 1.00 93.88 96 MET A N 1
ATOM 803 C CA . MET A 1 96 ? 6.915 -5.546 -9.140 1.00 93.88 96 MET A CA 1
ATOM 804 C C . MET A 1 96 ? 6.083 -4.278 -9.241 1.00 93.88 96 MET A C 1
ATOM 806 O O . MET A 1 96 ? 4.878 -4.315 -9.006 1.00 93.88 96 MET A O 1
ATOM 810 N N . VAL A 1 97 ? 6.709 -3.181 -9.654 1.00 92.00 97 VAL A N 1
ATOM 811 C CA . VAL A 1 97 ? 6.007 -1.940 -9.989 1.00 92.00 97 VAL A CA 1
ATOM 812 C C . VAL A 1 97 ? 6.288 -1.544 -11.432 1.00 92.00 97 VAL A C 1
ATOM 814 O O . VAL A 1 97 ? 7.401 -1.678 -11.944 1.00 92.00 97 VAL A O 1
ATOM 817 N N . CYS A 1 98 ? 5.262 -1.062 -12.114 1.00 88.12 98 CYS A N 1
ATOM 818 C CA . CYS A 1 98 ? 5.382 -0.502 -13.445 1.00 88.12 98 CYS A CA 1
ATOM 819 C C . CYS A 1 98 ? 5.486 1.013 -13.340 1.00 88.12 98 CYS A C 1
ATOM 821 O O . CYS A 1 98 ? 4.679 1.655 -12.677 1.00 88.12 98 CYS A O 1
ATOM 823 N N . MET A 1 99 ? 6.445 1.592 -14.052 1.00 83.19 99 MET A N 1
ATOM 824 C CA . MET A 1 99 ? 6.588 3.050 -14.116 1.00 83.19 99 MET A CA 1
ATOM 825 C C . MET A 1 99 ? 5.624 3.671 -15.130 1.00 83.19 99 MET A C 1
ATOM 827 O O . MET A 1 99 ? 5.292 4.846 -15.064 1.00 83.19 99 MET A O 1
ATOM 831 N N . GLY A 1 100 ? 5.197 2.896 -16.119 1.00 82.75 100 GLY A N 1
ATOM 832 C CA . GLY A 1 100 ? 4.378 3.363 -17.227 1.00 82.75 100 GLY A CA 1
ATOM 833 C C . GLY A 1 100 ? 4.550 2.452 -18.430 1.00 82.75 100 GLY A C 1
ATOM 834 O O . GLY A 1 100 ? 5.022 1.318 -18.308 1.00 82.75 100 GLY A O 1
ATOM 835 N N . THR A 1 101 ? 4.195 2.960 -19.605 1.00 82.44 101 THR A N 1
ATOM 836 C CA . THR A 1 101 ? 4.393 2.234 -20.866 1.00 82.44 101 THR A CA 1
ATOM 837 C C . THR A 1 101 ? 5.670 2.677 -21.566 1.00 82.44 101 THR A C 1
ATOM 839 O O . THR A 1 101 ? 6.206 3.737 -21.264 1.00 82.44 101 THR A O 1
ATOM 842 N N . ALA A 1 102 ? 6.146 1.912 -22.551 1.00 78.06 102 ALA A N 1
ATOM 843 C CA . ALA A 1 102 ? 7.305 2.322 -23.352 1.00 78.06 102 ALA A CA 1
ATOM 844 C C . ALA A 1 102 ? 7.101 3.684 -24.056 1.00 78.06 102 ALA A C 1
ATOM 846 O O . ALA A 1 102 ? 8.049 4.445 -24.217 1.00 78.06 102 ALA A O 1
ATOM 847 N N . ASN A 1 103 ? 5.855 4.006 -24.429 1.00 78.75 103 ASN A N 1
ATOM 848 C CA . ASN A 1 103 ? 5.488 5.251 -25.120 1.00 78.75 103 ASN A CA 1
ATOM 849 C C . ASN A 1 103 ? 5.021 6.361 -24.168 1.00 78.75 103 ASN A C 1
ATOM 851 O O . ASN A 1 103 ? 4.855 7.511 -24.568 1.00 78.75 103 ASN A O 1
ATOM 855 N N . SER A 1 104 ? 4.756 6.019 -22.913 1.00 78.50 104 SER A N 1
ATOM 856 C CA . SER A 1 104 ? 4.447 6.965 -21.844 1.00 78.50 104 SER A CA 1
ATOM 857 C C . SER A 1 104 ? 5.158 6.493 -20.580 1.00 78.50 104 SER A C 1
ATOM 859 O O . SER A 1 104 ? 4.508 5.952 -19.676 1.00 78.50 104 SER A O 1
ATOM 861 N N . PRO A 1 105 ? 6.501 6.608 -20.544 1.00 70.62 105 PRO A N 1
ATOM 862 C CA . PRO A 1 105 ? 7.251 6.377 -19.323 1.00 70.62 105 PRO A CA 1
ATOM 863 C C . PRO A 1 105 ? 6.670 7.258 -18.217 1.00 70.62 105 PRO A C 1
ATOM 865 O O . PRO A 1 105 ? 6.299 8.397 -18.503 1.00 70.62 105 PRO A O 1
ATOM 868 N N . PHE A 1 106 ? 6.616 6.754 -16.983 1.00 69.19 106 PHE A N 1
ATOM 869 C CA . PHE A 1 106 ? 6.303 7.572 -15.798 1.00 69.19 106 PHE A CA 1
ATOM 870 C C . PHE A 1 106 ? 4.847 8.042 -15.682 1.00 69.19 106 PHE A C 1
ATOM 872 O O . PHE A 1 106 ? 4.513 8.965 -14.947 1.00 69.19 106 PHE A O 1
ATOM 879 N N . GLU A 1 107 ? 3.938 7.390 -16.407 1.00 75.94 107 GLU A N 1
ATOM 880 C CA . GLU A 1 107 ? 2.509 7.705 -16.353 1.00 75.94 107 GLU A CA 1
ATOM 881 C C . GLU A 1 107 ? 1.859 7.309 -15.015 1.00 75.94 107 GLU A C 1
ATOM 883 O O . GLU A 1 107 ? 0.826 7.864 -14.640 1.00 75.94 107 GLU A O 1
ATOM 888 N N . PHE A 1 108 ? 2.416 6.332 -14.297 1.00 72.44 108 PHE A N 1
ATOM 889 C CA . PHE A 1 108 ? 1.655 5.614 -13.273 1.00 72.44 108 PHE A CA 1
ATOM 890 C C . PHE A 1 108 ? 1.657 6.198 -11.862 1.00 72.44 108 PHE A C 1
ATOM 892 O O . PHE A 1 108 ? 1.078 5.551 -10.998 1.00 72.44 108 PHE A O 1
ATOM 899 N N . GLN A 1 109 ? 2.190 7.402 -11.607 1.00 82.56 109 GLN A N 1
ATOM 900 C CA . GLN A 1 109 ? 2.297 7.934 -10.231 1.00 82.56 109 GLN A CA 1
ATOM 901 C C . GLN A 1 109 ? 2.868 6.846 -9.302 1.00 82.56 109 GLN A C 1
ATOM 903 O O . GLN A 1 109 ? 2.173 6.296 -8.448 1.00 82.56 109 GLN A O 1
ATOM 908 N N . THR A 1 110 ? 4.112 6.440 -9.577 1.00 85.06 110 THR A N 1
ATOM 909 C CA . THR A 1 110 ? 4.777 5.251 -9.013 1.00 85.06 110 THR A CA 1
ATOM 910 C C . THR A 1 110 ? 4.663 5.145 -7.484 1.00 85.06 110 THR A C 1
ATOM 912 O O . THR A 1 110 ? 4.516 4.047 -6.956 1.00 85.06 110 THR A O 1
ATOM 915 N N . GLU A 1 111 ? 4.665 6.262 -6.760 1.00 90.12 111 GLU A N 1
ATOM 916 C CA . GLU A 1 111 ? 4.411 6.328 -5.317 1.00 90.12 111 GLU A CA 1
ATOM 917 C C . GLU A 1 111 ? 3.024 5.801 -4.924 1.00 90.12 111 GLU A C 1
ATOM 919 O O . GLU A 1 111 ? 2.901 5.091 -3.932 1.00 90.12 111 GLU A O 1
ATOM 924 N N . GLY A 1 112 ? 1.986 6.073 -5.718 1.00 91.50 112 GLY A N 1
ATOM 925 C CA . GLY A 1 112 ? 0.638 5.552 -5.509 1.00 91.50 112 GLY A CA 1
ATOM 926 C C . GLY A 1 112 ? 0.559 4.041 -5.723 1.00 91.50 112 GLY A C 1
ATOM 927 O O . GLY A 1 112 ? -0.112 3.352 -4.956 1.00 91.50 112 GLY A O 1
ATOM 928 N N . VAL A 1 113 ? 1.287 3.519 -6.717 1.00 92.75 113 VAL A N 1
ATOM 929 C CA . VAL A 1 113 ? 1.435 2.069 -6.931 1.00 92.75 113 VAL A CA 1
ATOM 930 C C . VAL A 1 113 ? 2.180 1.436 -5.758 1.00 92.75 113 VAL A C 1
ATOM 932 O O . VAL A 1 113 ? 1.720 0.446 -5.201 1.00 92.75 113 VAL A O 1
ATOM 935 N N . LEU A 1 114 ? 3.294 2.031 -5.326 1.00 95.19 114 LEU A N 1
ATOM 936 C CA . LEU A 1 114 ? 4.054 1.553 -4.171 1.00 95.19 114 LEU A CA 1
ATOM 937 C C . LEU A 1 114 ? 3.212 1.556 -2.891 1.00 95.19 114 LEU A C 1
ATOM 939 O O . LEU A 1 114 ? 3.278 0.589 -2.142 1.00 95.19 114 LEU A O 1
ATOM 943 N N . LEU A 1 115 ? 2.397 2.590 -2.653 1.00 96.00 115 LEU A N 1
ATOM 944 C CA . LEU A 1 115 ? 1.457 2.631 -1.526 1.00 96.00 115 LEU A CA 1
ATOM 945 C C . LEU A 1 115 ? 0.472 1.463 -1.565 1.00 96.00 115 LEU A C 1
ATOM 947 O O . LEU A 1 115 ? 0.238 0.830 -0.537 1.00 96.00 115 LEU A O 1
ATOM 951 N N . HIS A 1 116 ? -0.073 1.163 -2.742 1.00 96.38 116 HIS A N 1
ATOM 952 C CA . HIS A 1 116 ? -0.995 0.049 -2.932 1.00 96.38 116 HIS A CA 1
ATOM 953 C C . HIS A 1 116 ? -0.333 -1.298 -2.613 1.00 96.38 116 HIS A C 1
ATOM 955 O O . HIS A 1 116 ? -0.829 -2.059 -1.784 1.00 96.38 116 HIS A O 1
ATOM 961 N N . GLU A 1 117 ? 0.827 -1.570 -3.211 1.00 97.25 117 GLU A N 1
ATOM 962 C CA . GLU A 1 117 ? 1.510 -2.856 -3.042 1.00 97.25 117 GLU A CA 1
ATOM 963 C C . GLU A 1 117 ? 2.120 -3.024 -1.645 1.00 97.25 117 GLU A C 1
ATOM 965 O O . GLU A 1 117 ? 2.125 -4.123 -1.089 1.00 97.25 117 GLU A O 1
ATOM 970 N N . VAL A 1 118 ? 2.593 -1.937 -1.029 1.00 97.06 118 VAL A N 1
ATOM 971 C CA . VAL A 1 118 ? 3.004 -1.955 0.378 1.00 97.06 118 VAL A CA 1
ATOM 972 C C . VAL A 1 118 ? 1.818 -2.236 1.290 1.00 97.06 118 VAL A C 1
ATOM 974 O O . VAL A 1 118 ? 1.985 -2.984 2.250 1.00 97.06 118 VAL A O 1
ATOM 977 N N . GLN A 1 119 ? 0.617 -1.731 0.990 1.00 97.31 119 GLN A N 1
ATOM 978 C CA . GLN A 1 119 ? -0.559 -2.077 1.785 1.00 97.31 119 GLN A CA 1
ATOM 979 C C . GLN A 1 119 ? -0.824 -3.588 1.766 1.00 97.31 119 GLN A C 1
ATOM 981 O O . GLN A 1 119 ? -1.128 -4.155 2.812 1.00 97.31 119 GLN A O 1
ATOM 986 N N . HIS A 1 120 ? -0.650 -4.259 0.625 1.00 97.56 120 HIS A N 1
ATOM 987 C CA . HIS A 1 120 ? -0.754 -5.720 0.561 1.00 97.56 120 HIS A CA 1
ATOM 988 C C . HIS A 1 120 ? 0.315 -6.437 1.385 1.00 97.56 120 HIS A C 1
ATOM 990 O O . HIS A 1 120 ? 0.012 -7.434 2.039 1.00 97.56 120 HIS A O 1
ATOM 996 N N . LEU A 1 121 ? 1.540 -5.914 1.408 1.00 96.88 121 LEU A N 1
ATOM 997 C CA . LEU A 1 121 ? 2.598 -6.433 2.271 1.00 96.88 121 LEU A CA 1
ATOM 998 C C . LEU A 1 121 ? 2.217 -6.320 3.753 1.00 96.88 121 LEU A C 1
ATOM 1000 O O . LEU A 1 121 ? 2.308 -7.304 4.479 1.00 96.88 121 LEU A O 1
ATOM 1004 N N . ILE A 1 122 ? 1.723 -5.162 4.198 1.00 96.75 122 ILE A N 1
ATOM 1005 C CA . ILE A 1 122 ? 1.279 -4.981 5.590 1.00 96.75 122 ILE A CA 1
ATOM 1006 C C . ILE A 1 122 ? 0.082 -5.877 5.917 1.00 96.75 122 ILE A C 1
ATOM 1008 O O . ILE A 1 122 ? 0.011 -6.434 7.009 1.00 96.75 122 ILE A O 1
ATOM 1012 N N . GLN A 1 123 ? -0.846 -6.059 4.975 1.00 96.88 123 GLN A N 1
ATOM 1013 C CA . GLN A 1 123 ? -1.969 -6.976 5.160 1.00 96.88 123 GLN A CA 1
ATOM 1014 C C . GLN A 1 123 ? -1.509 -8.415 5.397 1.00 96.88 123 GLN A C 1
ATOM 1016 O O . GLN A 1 123 ? -2.103 -9.100 6.228 1.00 96.88 123 GLN A O 1
ATOM 1021 N N . GLU A 1 124 ? -0.459 -8.858 4.706 1.00 96.31 124 GLU A N 1
ATOM 1022 C CA . GLU A 1 124 ? 0.141 -10.173 4.929 1.00 96.31 124 GLU A CA 1
ATOM 1023 C C . GLU A 1 124 ? 0.787 -10.261 6.322 1.00 96.31 124 GLU A C 1
ATOM 1025 O O . GLU A 1 124 ? 0.462 -11.172 7.082 1.00 96.31 124 GLU A O 1
ATOM 1030 N N . GLU A 1 125 ? 1.625 -9.290 6.701 1.00 96.19 125 GLU A N 1
ATOM 1031 C CA . GLU A 1 125 ? 2.335 -9.301 7.993 1.00 96.19 125 GLU A CA 1
ATOM 1032 C C . GLU A 1 125 ? 1.384 -9.221 9.205 1.00 96.19 125 GLU A C 1
ATOM 1034 O O . GLU A 1 125 ? 1.610 -9.869 10.226 1.00 96.19 125 GLU A O 1
ATOM 1039 N N . GLU A 1 126 ? 0.281 -8.476 9.090 1.00 96.12 126 GLU A N 1
ATOM 1040 C CA . GLU A 1 126 ? -0.714 -8.291 10.159 1.00 96.12 126 GLU A CA 1
ATOM 1041 C C . GLU A 1 126 ? -1.888 -9.297 10.084 1.00 96.12 126 GLU A C 1
ATOM 1043 O O . GLU A 1 126 ? -2.829 -9.295 10.903 1.00 96.12 126 GLU A O 1
ATOM 1048 N N . ASN A 1 127 ? -1.861 -10.182 9.079 1.00 95.94 127 ASN A N 1
ATOM 1049 C CA . ASN A 1 127 ? -2.927 -11.130 8.753 1.00 95.94 127 ASN A CA 1
ATOM 1050 C C . ASN A 1 127 ? -4.298 -10.434 8.568 1.00 95.94 127 ASN A C 1
ATOM 1052 O O . ASN A 1 127 ? -5.344 -10.910 9.022 1.00 95.94 127 ASN A O 1
ATOM 1056 N N . PHE A 1 128 ? -4.305 -9.236 7.995 1.00 97.31 128 PHE A N 1
ATOM 1057 C CA . PHE A 1 128 ? -5.527 -8.511 7.658 1.00 97.31 128 PHE A CA 1
ATOM 1058 C C . PHE A 1 128 ? -6.263 -9.179 6.497 1.00 97.31 128 PHE A C 1
ATOM 1060 O O . PHE A 1 128 ? -5.757 -10.095 5.847 1.00 97.31 128 PHE A O 1
ATOM 1067 N N . ALA A 1 129 ? -7.488 -8.723 6.230 1.00 97.12 129 ALA A N 1
ATOM 1068 C CA . ALA A 1 129 ? -8.172 -9.112 5.009 1.00 97.12 129 ALA A CA 1
ATOM 1069 C C . ALA A 1 129 ? -7.290 -8.796 3.790 1.00 97.12 129 ALA A C 1
ATOM 1071 O O . ALA A 1 129 ? -6.893 -7.649 3.582 1.00 97.12 129 ALA A O 1
ATOM 1072 N N . ARG A 1 130 ? -6.990 -9.820 2.992 1.00 94.12 130 ARG A N 1
ATOM 1073 C CA . ARG A 1 130 ? -6.052 -9.717 1.875 1.00 94.12 130 ARG A CA 1
ATOM 1074 C C . ARG A 1 130 ? -6.722 -9.278 0.580 1.00 94.12 130 ARG A C 1
ATOM 1076 O O . ARG A 1 130 ? -7.940 -9.401 0.400 1.00 94.12 130 ARG A O 1
ATOM 1083 N N . GLY A 1 131 ? -5.888 -8.769 -0.320 1.00 93.69 131 GLY A N 1
ATOM 1084 C CA . GLY A 1 131 ? -6.233 -8.544 -1.714 1.00 93.69 131 GLY A CA 1
ATOM 1085 C C . GLY A 1 131 ? -6.283 -9.839 -2.527 1.00 93.69 131 GLY A C 1
ATOM 1086 O O . GLY A 1 131 ? -6.423 -10.944 -1.993 1.00 93.69 131 GLY A O 1
ATOM 1087 N N . GLY A 1 132 ? -6.181 -9.717 -3.842 1.00 92.06 132 GLY A N 1
ATOM 1088 C CA . GLY A 1 132 ? -6.146 -10.869 -4.729 1.00 92.06 132 GLY A CA 1
ATOM 1089 C C . GLY A 1 132 ? -6.053 -10.475 -6.189 1.00 92.06 132 GLY A C 1
ATOM 1090 O O . GLY A 1 132 ? -5.712 -9.359 -6.546 1.00 92.06 132 GLY A O 1
ATOM 1091 N N . ASP A 1 133 ? -6.380 -11.415 -7.062 1.00 90.62 133 ASP A N 1
ATOM 1092 C CA . ASP A 1 133 ? -6.357 -11.188 -8.498 1.00 90.62 133 ASP A CA 1
ATOM 1093 C C . ASP A 1 133 ? -7.765 -11.291 -9.107 1.00 90.62 133 ASP A C 1
ATOM 1095 O O . ASP A 1 133 ? -8.791 -11.458 -8.435 1.00 90.62 133 ASP A O 1
ATOM 1099 N N . ARG A 1 134 ? -7.817 -11.181 -10.434 1.00 90.50 134 ARG A N 1
ATOM 1100 C CA . ARG A 1 134 ? -9.057 -11.223 -11.214 1.00 90.50 134 ARG A CA 1
ATOM 1101 C C . ARG A 1 134 ? -9.483 -12.639 -11.620 1.00 90.50 134 ARG A C 1
ATOM 1103 O O . ARG A 1 134 ? -10.404 -12.748 -12.430 1.00 90.50 134 ARG A O 1
ATOM 1110 N N . SER A 1 135 ? -8.869 -13.700 -11.084 1.00 91.12 135 SER A N 1
ATOM 1111 C CA . SER A 1 135 ? -9.180 -15.102 -11.429 1.00 91.12 135 SER A CA 1
ATOM 1112 C C . SER A 1 135 ? -10.654 -15.452 -11.209 1.00 91.12 135 SER A C 1
ATOM 1114 O O . SER A 1 135 ? -11.281 -16.062 -12.068 1.00 91.12 135 SER A O 1
ATOM 1116 N N . ASN A 1 136 ? -11.242 -14.967 -10.114 1.00 91.00 136 ASN A N 1
ATOM 1117 C CA . ASN A 1 136 ? -12.663 -15.135 -9.782 1.00 91.00 136 ASN A CA 1
ATOM 1118 C C . ASN A 1 136 ? -13.572 -14.053 -10.410 1.00 91.00 136 ASN A C 1
ATOM 1120 O O . ASN A 1 136 ? -14.722 -13.869 -10.010 1.00 91.00 136 ASN A O 1
ATOM 1124 N N . GLY A 1 137 ? -13.061 -13.309 -11.394 1.00 95.12 137 GLY A N 1
ATOM 1125 C CA . GLY A 1 137 ? -13.780 -12.260 -12.108 1.00 95.12 137 GLY A CA 1
ATOM 1126 C C . GLY A 1 137 ? -13.625 -10.861 -11.503 1.00 95.12 137 GLY A C 1
ATOM 1127 O O . GLY A 1 137 ? -13.346 -10.668 -10.319 1.00 95.12 137 GLY A O 1
ATOM 1128 N N . LYS A 1 138 ? -13.846 -9.840 -12.344 1.00 94.12 138 LYS A N 1
ATOM 1129 C CA . LYS A 1 138 ? -13.654 -8.423 -11.980 1.00 94.12 138 LYS A CA 1
ATOM 1130 C C . LYS A 1 138 ? -14.528 -7.994 -10.798 1.00 94.12 138 LYS A C 1
ATOM 1132 O O . LYS A 1 138 ? -14.046 -7.275 -9.934 1.00 94.12 138 LYS A O 1
ATOM 1137 N N . LEU A 1 139 ? -15.793 -8.423 -10.759 1.00 95.06 139 LEU A N 1
ATOM 1138 C CA . LEU A 1 139 ? -16.721 -8.039 -9.689 1.00 95.06 139 LEU A CA 1
ATOM 1139 C C . LEU A 1 139 ? -16.309 -8.615 -8.329 1.00 95.06 139 LEU A C 1
ATOM 1141 O O . LEU A 1 139 ? -16.485 -7.951 -7.315 1.00 95.06 139 LEU A O 1
ATOM 1145 N N . HIS A 1 140 ? -15.759 -9.830 -8.307 1.00 96.50 140 HIS A N 1
ATOM 1146 C CA . HIS A 1 140 ? -15.225 -10.420 -7.085 1.00 96.50 140 HIS A CA 1
ATOM 1147 C C . HIS A 1 140 ? -13.994 -9.644 -6.610 1.00 96.50 140 HIS A C 1
ATOM 1149 O O . HIS A 1 140 ? -13.970 -9.170 -5.480 1.00 96.50 140 HIS A O 1
ATOM 1155 N N . TYR A 1 141 ? -13.031 -9.434 -7.513 1.00 96.19 141 TYR A N 1
ATOM 1156 C CA . TYR A 1 141 ? -11.793 -8.701 -7.244 1.00 96.19 141 TYR A CA 1
ATOM 1157 C C . TYR A 1 141 ? -12.040 -7.311 -6.637 1.00 96.19 141 TYR A C 1
ATOM 1159 O O . TYR A 1 141 ? -11.528 -7.014 -5.562 1.00 96.19 141 TYR A O 1
ATOM 1167 N N . ILE A 1 142 ? -12.893 -6.478 -7.252 1.00 96.69 142 ILE A N 1
ATOM 1168 C CA . ILE A 1 142 ? -13.134 -5.116 -6.737 1.00 96.69 142 ILE A CA 1
ATOM 1169 C C . ILE A 1 142 ? -13.777 -5.109 -5.344 1.00 96.69 142 ILE A C 1
ATOM 1171 O O . ILE A 1 142 ? -13.682 -4.103 -4.649 1.00 96.69 142 ILE A O 1
ATOM 1175 N N . ARG A 1 143 ? -14.428 -6.206 -4.937 1.00 97.88 143 ARG A N 1
ATOM 1176 C CA . ARG A 1 143 ? -15.098 -6.336 -3.639 1.00 97.88 143 ARG A CA 1
ATOM 1177 C C . ARG A 1 143 ? -14.197 -6.928 -2.556 1.00 97.88 143 ARG A C 1
ATOM 1179 O O . ARG A 1 143 ? -14.626 -6.948 -1.409 1.00 97.88 143 ARG A O 1
ATOM 1186 N N . LEU A 1 144 ? -12.996 -7.409 -2.873 1.00 98.12 144 LEU A N 1
ATOM 1187 C CA . LEU A 1 144 ? -12.071 -7.924 -1.862 1.00 98.12 144 LEU A CA 1
ATOM 1188 C C . LEU A 1 144 ? -11.709 -6.815 -0.871 1.00 98.12 144 LEU A C 1
ATOM 1190 O O . LEU A 1 144 ? -11.275 -5.739 -1.275 1.00 98.12 144 LEU A O 1
ATOM 1194 N N . ALA A 1 145 ? -11.879 -7.076 0.424 1.00 98.06 145 ALA A N 1
ATOM 1195 C CA . ALA A 1 145 ? -11.656 -6.073 1.463 1.00 98.06 145 ALA A CA 1
ATOM 1196 C C . ALA A 1 145 ? -10.210 -5.546 1.467 1.00 98.06 145 ALA A C 1
ATOM 1198 O O . ALA A 1 145 ? -10.004 -4.345 1.636 1.00 98.06 145 ALA A O 1
ATOM 1199 N N . GLY A 1 146 ? -9.216 -6.402 1.195 1.00 97.50 146 GLY A N 1
ATOM 1200 C CA . GLY A 1 146 ? -7.824 -5.958 1.098 1.00 97.50 146 GLY A CA 1
ATOM 1201 C C . GLY A 1 146 ? -7.546 -5.075 -0.121 1.00 97.50 146 GLY A C 1
ATOM 1202 O O . GLY A 1 146 ? -6.805 -4.103 -0.009 1.00 97.50 146 GLY A O 1
ATOM 1203 N N . GLU A 1 147 ? -8.211 -5.334 -1.251 1.00 97.75 147 GLU A N 1
ATOM 1204 C CA . GLU A 1 147 ? -8.141 -4.480 -2.446 1.00 97.75 147 GLU A CA 1
ATOM 1205 C C . GLU A 1 147 ? -8.813 -3.122 -2.220 1.00 97.75 147 GLU A C 1
ATOM 1207 O O . GLU A 1 147 ? -8.308 -2.081 -2.640 1.00 97.75 147 GLU A O 1
ATOM 1212 N N . VAL A 1 148 ? -9.969 -3.125 -1.551 1.00 98.38 148 VAL A N 1
ATOM 1213 C CA . VAL A 1 148 ? -10.690 -1.903 -1.173 1.00 98.38 148 VAL A CA 1
ATOM 1214 C C . VAL A 1 148 ? -9.835 -1.061 -0.231 1.00 98.38 148 VAL A C 1
ATOM 1216 O O . VAL A 1 148 ? -9.700 0.143 -0.434 1.00 98.38 148 VAL A O 1
ATOM 1219 N N . GLU A 1 149 ? -9.209 -1.683 0.767 1.00 98.00 149 GLU A N 1
ATOM 1220 C CA . GLU A 1 149 ? -8.280 -1.016 1.676 1.00 98.00 149 GLU A CA 1
ATOM 1221 C C . GLU A 1 149 ? -7.083 -0.413 0.931 1.00 98.00 149 GLU A C 1
ATOM 1223 O O . GLU A 1 149 ? -6.816 0.776 1.099 1.00 98.00 149 GLU A O 1
ATOM 1228 N N . ALA A 1 150 ? -6.427 -1.179 0.056 1.00 97.44 150 ALA A N 1
ATOM 1229 C CA . ALA A 1 150 ? -5.277 -0.712 -0.715 1.00 97.44 150 ALA A CA 1
ATOM 1230 C C . ALA A 1 150 ? -5.633 0.447 -1.665 1.00 97.44 150 ALA A C 1
ATOM 1232 O O . ALA A 1 150 ? -4.891 1.424 -1.759 1.00 97.44 150 ALA A O 1
ATOM 1233 N N . ARG A 1 151 ? -6.807 0.424 -2.315 1.00 97.19 151 ARG A N 1
ATOM 1234 C CA . ARG A 1 151 ? -7.293 1.575 -3.104 1.00 97.19 151 ARG A CA 1
ATOM 1235 C C . ARG A 1 151 ? -7.661 2.773 -2.234 1.00 97.19 151 ARG A C 1
ATOM 1237 O O . ARG A 1 151 ? -7.438 3.914 -2.640 1.00 97.19 151 ARG A O 1
ATOM 1244 N N . ASN A 1 152 ? -8.208 2.535 -1.045 1.00 97.56 152 ASN A N 1
ATOM 1245 C CA . ASN A 1 152 ? -8.572 3.600 -0.119 1.00 97.56 152 ASN A CA 1
ATOM 1246 C C . ASN A 1 152 ? -7.332 4.353 0.385 1.00 97.56 152 ASN A C 1
ATOM 1248 O O . ASN A 1 152 ? -7.382 5.573 0.496 1.00 97.56 152 ASN A O 1
ATOM 1252 N N . ILE A 1 153 ? -6.197 3.674 0.597 1.00 95.69 153 ILE A N 1
ATOM 1253 C CA . ILE A 1 153 ? -4.919 4.349 0.886 1.00 95.69 153 ILE A CA 1
ATOM 1254 C C . ILE A 1 153 ? -4.545 5.320 -0.241 1.00 95.69 153 ILE A C 1
ATOM 1256 O O . ILE A 1 153 ? -4.266 6.484 0.032 1.00 95.69 153 ILE A O 1
ATOM 1260 N N . CYS A 1 154 ? -4.640 4.912 -1.511 1.00 94.38 154 CYS A N 1
ATOM 1261 C CA . CYS A 1 154 ? -4.362 5.805 -2.644 1.00 94.38 154 CYS A CA 1
ATOM 1262 C C . CYS A 1 154 ? -5.328 7.005 -2.722 1.00 94.38 154 CYS A C 1
ATOM 1264 O O . CYS A 1 154 ? -4.935 8.095 -3.140 1.00 94.38 154 CYS A O 1
ATOM 1266 N N . LEU A 1 155 ? -6.597 6.833 -2.334 1.00 95.12 155 LEU A N 1
ATOM 1267 C CA . LEU A 1 155 ? -7.552 7.946 -2.244 1.00 95.12 155 LEU A CA 1
ATOM 1268 C C . LEU A 1 155 ? -7.161 8.914 -1.123 1.00 95.12 155 LEU A C 1
ATOM 1270 O O . LEU A 1 155 ? -7.132 10.129 -1.325 1.00 95.12 155 LEU A O 1
ATOM 1274 N N . ARG A 1 156 ? -6.823 8.365 0.044 1.00 96.19 156 ARG A N 1
ATOM 1275 C CA . ARG A 1 156 ? -6.460 9.118 1.247 1.00 96.19 156 ARG A CA 1
ATOM 1276 C C . ARG A 1 156 ? -5.078 9.759 1.154 1.00 96.19 156 ARG A C 1
ATOM 1278 O O . ARG A 1 156 ? -4.862 10.768 1.819 1.00 96.19 156 ARG A O 1
ATOM 1285 N N . HIS A 1 157 ? -4.212 9.282 0.253 1.00 93.75 157 HIS A N 1
ATOM 1286 C CA . HIS A 1 157 ? -2.948 9.925 -0.122 1.00 93.75 157 HIS A CA 1
ATOM 1287 C C . HIS A 1 157 ? -3.133 11.427 -0.409 1.00 93.75 157 HIS A C 1
ATOM 1289 O O . HIS A 1 157 ? -2.319 12.256 -0.017 1.00 93.75 157 HIS A O 1
ATOM 1295 N N . LYS A 1 158 ? -4.273 11.791 -1.012 1.00 93.12 158 LYS A N 1
ATOM 1296 C CA . LYS A 1 158 ? -4.624 13.163 -1.412 1.00 93.12 158 LYS A CA 1
ATOM 1297 C C . LYS A 1 158 ? -5.218 14.020 -0.286 1.00 93.12 158 LYS A C 1
ATOM 1299 O O . LYS A 1 158 ? -5.510 15.191 -0.512 1.00 93.12 158 LYS A O 1
ATOM 1304 N N . LEU A 1 159 ? -5.450 13.441 0.892 1.00 95.62 159 LEU A N 1
ATOM 1305 C CA . LEU A 1 159 ? -6.032 14.115 2.051 1.00 95.62 159 LEU A CA 1
ATOM 1306 C C . LEU A 1 159 ? -4.942 14.634 2.990 1.00 95.62 159 LEU 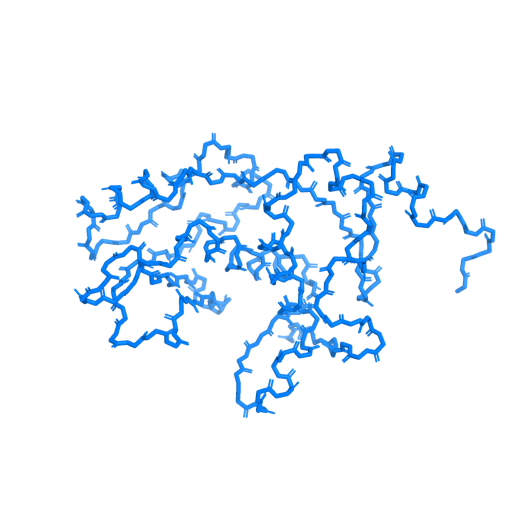A C 1
ATOM 1308 O O . LEU A 1 159 ? -3.918 13.972 3.186 1.00 95.62 159 LEU A O 1
ATOM 1312 N N . SER A 1 160 ? -5.207 15.773 3.633 1.00 96.12 160 SER A N 1
ATOM 1313 C CA . SER A 1 160 ? -4.352 16.289 4.706 1.00 96.12 160 SER A CA 1
ATOM 1314 C C . SER A 1 160 ? -4.386 15.373 5.941 1.00 96.12 160 SER A C 1
ATOM 1316 O O . SER A 1 160 ? -5.359 14.632 6.131 1.00 96.12 160 SER A O 1
ATOM 1318 N N . PRO A 1 161 ? -3.379 15.431 6.830 1.00 94.62 161 PRO A N 1
ATOM 1319 C CA . PRO A 1 161 ? -3.392 14.677 8.085 1.00 94.62 161 PRO A CA 1
ATOM 1320 C C . PRO A 1 161 ? -4.651 14.920 8.934 1.00 94.62 161 PRO A C 1
ATOM 1322 O O . PRO A 1 161 ? -5.208 13.990 9.519 1.00 94.62 161 PRO A O 1
ATOM 1325 N N . GLU A 1 162 ? -5.155 16.154 8.961 1.00 94.56 162 GLU A N 1
ATOM 1326 C CA . GLU A 1 162 ? -6.367 16.535 9.693 1.00 94.56 162 GLU A CA 1
ATOM 1327 C C . GLU A 1 162 ? -7.610 15.890 9.075 1.00 94.56 162 GLU A C 1
ATOM 1329 O O . GLU A 1 162 ? -8.441 15.335 9.796 1.00 94.56 162 GLU A O 1
ATOM 1334 N N . GLN A 1 163 ? -7.716 15.907 7.741 1.00 96.25 163 GLN A N 1
ATOM 1335 C CA . GLN A 1 163 ? -8.793 15.229 7.019 1.00 96.25 163 GLN A CA 1
ATOM 1336 C C . GLN A 1 163 ? -8.741 13.715 7.248 1.00 96.25 163 GLN A C 1
ATOM 1338 O O . GLN A 1 163 ? -9.770 13.105 7.547 1.00 96.25 163 GLN A O 1
ATOM 1343 N N . ARG A 1 164 ? -7.545 13.109 7.194 1.00 96.38 164 ARG A N 1
ATOM 1344 C CA . ARG A 1 164 ? -7.365 11.678 7.480 1.00 96.38 164 ARG A CA 1
ATOM 1345 C C . ARG A 1 164 ? -7.828 11.329 8.890 1.00 96.38 164 ARG A C 1
ATOM 1347 O O . ARG A 1 164 ? -8.543 10.344 9.072 1.00 96.38 164 ARG A O 1
ATOM 1354 N N . LYS A 1 165 ? -7.482 12.156 9.879 1.00 94.81 165 LYS A N 1
ATOM 1355 C CA . LYS A 1 165 ? -7.888 11.970 11.277 1.00 94.81 165 LYS A CA 1
ATOM 1356 C C . LYS A 1 165 ? -9.396 12.146 11.490 1.00 94.81 165 LYS A C 1
ATOM 1358 O O . LYS A 1 165 ? -9.968 11.461 12.335 1.00 94.81 165 LYS A O 1
ATOM 1363 N N . ALA A 1 166 ? -10.036 13.046 10.745 1.00 94.88 166 ALA A N 1
ATOM 1364 C CA . ALA A 1 166 ? -11.463 13.335 10.878 1.00 94.88 166 ALA A CA 1
ATOM 1365 C C . ALA A 1 166 ? -12.370 12.275 10.228 1.00 94.88 166 ALA A C 1
ATOM 1367 O O . ALA A 1 166 ? -13.463 12.029 10.741 1.00 94.88 166 ALA A O 1
ATOM 1368 N N . MET A 1 167 ? -11.921 11.659 9.130 1.00 96.19 167 MET A N 1
ATOM 1369 C CA . MET A 1 167 ? -12.712 10.719 8.328 1.00 96.19 167 MET A CA 1
ATOM 1370 C C . MET A 1 167 ? -12.345 9.266 8.629 1.00 96.19 167 MET A C 1
ATOM 1372 O O . MET A 1 167 ? -11.173 8.886 8.527 1.00 96.19 167 MET A O 1
ATOM 1376 N N . LEU A 1 168 ? -13.339 8.429 8.910 1.00 96.75 168 LEU A N 1
ATOM 1377 C CA . LEU A 1 168 ? -13.181 6.978 8.974 1.00 96.75 168 LEU A CA 1
ATOM 1378 C C . LEU A 1 168 ? -12.840 6.416 7.591 1.00 96.75 168 LEU A C 1
ATOM 1380 O O . LEU A 1 168 ? -13.182 6.977 6.548 1.00 96.75 168 LEU A O 1
ATOM 1384 N N . ARG A 1 169 ? -12.188 5.257 7.568 1.00 94.44 169 ARG A N 1
ATOM 1385 C CA . ARG A 1 169 ? -11.911 4.534 6.324 1.00 94.44 169 ARG A CA 1
ATOM 1386 C C . ARG A 1 169 ? -13.179 4.150 5.573 1.00 94.44 169 ARG A C 1
ATOM 1388 O O . ARG A 1 169 ? -13.188 4.204 4.343 1.00 94.44 169 ARG A O 1
ATOM 1395 N N . SER A 1 170 ? -14.235 3.792 6.300 1.00 95.62 170 SER A N 1
ATOM 1396 C CA . SER A 1 170 ? -15.525 3.409 5.723 1.00 95.62 170 SER A CA 1
ATOM 1397 C C . SER A 1 170 ? -16.232 4.559 4.998 1.00 95.62 170 SER A C 1
ATOM 1399 O O . SER A 1 170 ? -17.090 4.301 4.156 1.00 95.62 170 SER A O 1
ATOM 1401 N N . GLU A 1 171 ? -15.843 5.810 5.269 1.00 96.81 171 GLU A N 1
ATOM 1402 C CA . GLU A 1 171 ? -16.380 7.008 4.614 1.00 96.81 171 GLU A CA 1
ATOM 1403 C C . GLU A 1 171 ? -15.652 7.361 3.311 1.00 96.81 171 GLU A C 1
ATOM 1405 O O . GLU A 1 171 ? -16.208 8.076 2.480 1.00 96.81 171 GLU A O 1
ATOM 1410 N N . THR A 1 172 ? -14.418 6.880 3.118 1.00 96.88 172 THR A N 1
ATOM 1411 C CA . THR A 1 172 ? -13.598 7.201 1.934 1.00 96.88 172 THR A CA 1
ATOM 1412 C C . THR A 1 172 ? -13.460 6.051 0.941 1.00 96.88 172 THR A C 1
ATOM 1414 O O . THR A 1 172 ? -13.064 6.277 -0.200 1.00 96.88 172 THR A O 1
ATOM 1417 N N . GLN A 1 173 ? -13.769 4.823 1.353 1.00 97.25 173 GLN A N 1
ATOM 1418 C CA . GLN A 1 173 ? -13.647 3.643 0.500 1.00 97.25 173 GLN A CA 1
ATOM 1419 C C . GLN A 1 173 ? -14.654 3.628 -0.659 1.00 97.25 173 GLN A C 1
ATOM 1421 O O . GLN A 1 173 ? -15.772 4.129 -0.557 1.00 97.25 173 GLN A O 1
ATOM 1426 N N . ASP A 1 174 ? -14.267 2.982 -1.756 1.00 97.44 174 ASP A N 1
ATOM 1427 C CA . ASP A 1 174 ? -15.070 2.872 -2.974 1.00 97.44 174 ASP A CA 1
ATOM 1428 C C . ASP A 1 174 ? -16.199 1.830 -2.869 1.00 97.44 174 ASP A C 1
ATOM 1430 O O . ASP A 1 174 ? -17.245 1.984 -3.502 1.00 97.44 174 ASP A O 1
ATOM 1434 N N . ILE A 1 175 ? -16.015 0.785 -2.054 1.00 98.00 175 ILE A N 1
ATOM 1435 C CA . ILE A 1 175 ? -17.013 -0.261 -1.802 1.00 98.00 175 ILE A CA 1
ATOM 1436 C C . ILE A 1 175 ? -17.420 -0.247 -0.322 1.00 98.00 175 ILE A C 1
ATOM 1438 O O . ILE A 1 175 ? -16.563 -0.439 0.539 1.00 98.00 175 ILE A O 1
ATOM 1442 N N . PRO A 1 176 ? -18.714 -0.087 0.017 1.00 97.12 176 PRO A N 1
ATOM 1443 C CA . PRO A 1 176 ? -19.164 -0.081 1.407 1.00 97.12 176 PRO A CA 1
ATOM 1444 C C . PRO A 1 176 ? -19.002 -1.457 2.063 1.00 97.12 176 PRO A C 1
ATOM 1446 O O . PRO A 1 176 ? -19.198 -2.478 1.402 1.00 97.12 176 PRO A O 1
ATOM 1449 N N . ASP A 1 177 ? -18.762 -1.480 3.377 1.00 96.81 177 ASP A N 1
ATOM 1450 C CA . ASP A 1 177 ? -18.446 -2.689 4.156 1.00 96.81 177 ASP A CA 1
ATOM 1451 C C . ASP A 1 177 ? -19.379 -3.867 3.857 1.00 96.81 177 ASP A C 1
ATOM 1453 O O . ASP A 1 177 ? -18.936 -4.961 3.528 1.00 96.81 177 ASP A O 1
ATOM 1457 N N . ARG A 1 178 ? -20.698 -3.633 3.860 1.00 96.69 178 ARG A N 1
ATOM 1458 C CA . ARG A 1 178 ? -21.719 -4.671 3.609 1.00 96.69 178 ARG A CA 1
ATOM 1459 C C . ARG A 1 178 ? -21.592 -5.388 2.257 1.00 96.69 178 ARG A C 1
ATOM 1461 O O . ARG A 1 178 ? -22.256 -6.397 2.039 1.00 96.69 178 ARG A O 1
ATOM 1468 N N . LEU A 1 179 ? -20.837 -4.820 1.318 1.00 97.75 179 LEU A N 1
ATOM 1469 C CA . LEU A 1 179 ? -20.580 -5.394 0.003 1.00 97.75 179 LEU A CA 1
ATOM 1470 C C . LEU A 1 179 ? -19.176 -5.989 -0.112 1.00 97.75 179 LEU A C 1
ATOM 1472 O O . LEU A 1 179 ? -18.921 -6.661 -1.108 1.00 97.75 179 LEU A O 1
ATOM 1476 N N . GLN A 1 180 ? -18.282 -5.786 0.849 1.00 97.94 180 GLN A N 1
ATOM 1477 C CA . GLN A 1 180 ? -16.929 -6.320 0.768 1.00 97.94 180 GLN A CA 1
ATOM 1478 C C . GLN A 1 180 ? -16.890 -7.824 1.063 1.00 97.94 180 GLN A C 1
ATOM 1480 O O . GLN A 1 180 ? -17.767 -8.386 1.720 1.00 97.94 180 GLN A O 1
ATOM 1485 N N . ILE A 1 181 ? -15.862 -8.479 0.536 1.00 97.69 181 ILE A N 1
ATOM 1486 C CA . ILE A 1 181 ? -15.579 -9.901 0.702 1.00 97.69 181 ILE A CA 1
ATOM 1487 C C . ILE A 1 181 ? -14.287 -10.006 1.503 1.00 97.69 181 ILE A C 1
ATOM 1489 O O . ILE A 1 181 ? -13.236 -9.538 1.065 1.00 97.69 181 ILE A O 1
ATOM 1493 N N . ILE A 1 182 ? -14.373 -10.613 2.683 1.00 97.12 182 ILE A N 1
ATOM 1494 C CA . ILE A 1 182 ? -13.222 -10.842 3.555 1.00 97.12 182 ILE A CA 1
ATOM 1495 C C . ILE A 1 182 ? -12.572 -12.162 3.152 1.00 97.12 182 ILE A C 1
ATOM 1497 O O . ILE A 1 182 ? -13.232 -13.201 3.106 1.00 97.12 182 ILE A O 1
ATOM 1501 N N . VAL A 1 183 ? -11.273 -12.114 2.882 1.00 94.38 183 VAL A N 1
ATOM 1502 C CA . VAL A 1 183 ? -10.435 -13.282 2.609 1.00 94.38 183 VAL A CA 1
ATOM 1503 C C . VAL A 1 183 ? -9.196 -13.158 3.486 1.00 94.38 183 VAL A C 1
ATOM 1505 O O . VAL A 1 183 ? -8.633 -12.072 3.573 1.00 94.38 183 VAL A O 1
ATOM 1508 N N . PHE A 1 184 ? -8.769 -14.247 4.120 1.00 90.19 184 PHE A N 1
ATOM 1509 C CA . PHE A 1 184 ? -7.515 -14.317 4.877 1.00 90.19 184 PHE A CA 1
ATOM 1510 C C . PHE A 1 184 ? -6.506 -15.216 4.153 1.00 90.19 184 PHE A C 1
ATOM 1512 O O . PHE A 1 184 ? -6.886 -15.999 3.273 1.00 90.19 184 PHE A O 1
ATOM 1519 N N . SER A 1 185 ? -5.225 -15.094 4.504 1.00 69.62 185 SER A N 1
ATOM 1520 C CA . SER A 1 185 ? -4.208 -16.069 4.103 1.00 69.62 185 SER A CA 1
ATOM 1521 C C . SER A 1 185 ? -4.412 -17.385 4.870 1.00 69.62 185 SER A C 1
ATOM 1523 O O . SER A 1 185 ? -4.801 -17.372 6.037 1.00 69.62 185 SER A O 1
ATOM 1525 N N . PHE A 1 186 ? -4.252 -18.510 4.164 1.00 54.78 186 PHE A N 1
ATOM 1526 C CA . PHE A 1 186 ? -4.329 -19.874 4.704 1.00 54.78 186 PHE A CA 1
ATOM 1527 C C . PHE A 1 186 ? -2.922 -20.411 4.930 1.00 54.78 186 PHE A C 1
ATOM 1529 O O . PHE A 1 186 ? -2.074 -20.132 4.049 1.00 54.78 186 PHE A O 1
#

Radius of gyration: 17.01 Å; chains: 1; bounding box: 42×36×51 Å

Sequence (186 aa):
MLRGGANMHSIKQQTGWETGIDGKWRYEISDPFHTTEKIEDHIKRHFGEPINIRYFMYDTSLLIAYPAFERLRLFAMYTPTRQFAGYFNPKEYAMMVCMGTANSPFEFQTEGVLLHEVQHLIQEEENFARGGDRSNGKLHYIRLAGEVEARNICLRHKLSPEQRKAMLRSETQDIPDRLQIIVFSF